Protein AF-A0A0K8V4T7-F1 (afdb_monomer_lite)

InterPro domains:
  IPR008257 Peptidase M19 [PF01244] (142-314)
  IPR008257 Peptidase M19 [PS51365] (133-341)
  IPR008257 Peptidase M19 [PTHR10443] (95-314)
  IPR032466 Metal-dependent hydrolase [SSF51556] (137-314)

Radius of gyration: 38.96 Å; chains: 1; bounding box: 75×159×74 Å

Organism: Bactrocera latifrons (NCBI:txid174628)

Foldseek 3Di:
DDDDDDDDDDDDDDDDDDDDPDPPVVVVVVVVVVVVVVPDDDPPDDDDDDDDDDDDDDDDDDDDDDDDDDDDDDDDDDDDDDDDDDDDDDDDDDDDVPVVVVVVVVVVVVVVVVVVVVVVCCVPVPDPPQDPVSVVVVVVVVCLVPPDAAAEDAVLVCCCPPVVLDCVVAQLDDDPPDPDDDHPPSDPHGLVVCVVNRHQEYAYELEFDPVCQVHCLQVSSVSSLVSLVVVCVVPVLAEDADFAVVVSVVCVVSNHRHYAYAYEALSNQVLDPVSVVVCSVSGHQEYQHHDLDDDPAADAPVDPVRPHGDPSRVVVVVVVVVVQPDPDHRGRNDYDPPRDD

Sequence (341 aa):
CSYMYLKNVTDCQAIGFGGLPDVTEHSNTRRTHSRQNSISNSDSGGEIANANKSKSNLCDSKSPQTGQTTPVERKSKITHHAAAARCSRAHRLKPRRGSCAIVLTFVGTICLLTIGALLAYQHFMAPSRNSHAQRLKIVRRILKEVPLVDGHNNFAWNVRKYAQNSLELISMRRDPDAEAWTRPTWAQTDIERLKQGLVGVQMWSAYVPCEALGLDAVQVAIEQIDIIRRLTDMNTLDTMLAKSSKDIFIARQRHQMASLIGIKGGHAIGSSLAVLRSFYSVGARALSLTHKCDLSWAGSSASETENGLSAFGKFCCDSPRRLANHPGPRYILSLRCTTNM

Secondary structure (DSSP, 8-state):
----------------------HHHHHHHHHHHHHHTTSS----------------------------------------------------PPP-HHHHHHHHHHHHHHHHHHHHHHHHHHHHH------HHHHHHHHHHHHHHS-EEEEEE-HHHHHHHHHTT-STTS-SS--TT-S-----TT----HHHHHHTTEEEEEEEEE--GGGTTTTHHHHHHHHHHHHHHHHHHTTTTEEE-SSHHHHHHHHHTT-EEEEEEEE-GGGGTT-HHHHHHHHHHTEEEEES-SSS-BTTB--TTSTT---B-HHHHHHHHHHHHHHTSSSS----EEE-----

pLDDT: mean 71.75, std 26.89, range [24.5, 98.56]

Structure (mmCIF, N/CA/C/O backbone):
data_AF-A0A0K8V4T7-F1
#
_entry.id   AF-A0A0K8V4T7-F1
#
loop_
_atom_site.group_PDB
_atom_site.id
_atom_site.type_symbol
_atom_site.label_atom_id
_atom_site.label_alt_id
_atom_site.label_comp_id
_atom_site.label_asym_id
_atom_site.label_entity_id
_atom_site.label_seq_id
_atom_site.pdbx_PDB_ins_code
_atom_site.Cartn_x
_atom_site.Cartn_y
_atom_site.Cartn_z
_atom_site.occupancy
_atom_site.B_iso_or_equiv
_atom_site.auth_seq_id
_atom_site.auth_comp_id
_atom_site.auth_asym_id
_atom_site.auth_atom_id
_atom_site.pdbx_PDB_model_num
ATOM 1 N N . CYS A 1 1 ? 9.719 -64.976 9.514 1.00 34.53 1 CYS A N 1
ATOM 2 C CA . CYS A 1 1 ? 10.018 -66.039 8.539 1.00 34.53 1 CYS A CA 1
ATOM 3 C C . CYS A 1 1 ? 10.093 -65.438 7.142 1.00 34.53 1 CYS A C 1
ATOM 5 O O . CYS A 1 1 ? 9.099 -64.886 6.699 1.00 34.53 1 CYS A O 1
ATOM 7 N N . SER A 1 2 ? 11.281 -65.469 6.525 1.00 30.84 2 SER A N 1
ATOM 8 C CA . SER A 1 2 ? 11.538 -65.820 5.112 1.00 30.84 2 SER A CA 1
ATOM 9 C C . SER A 1 2 ? 10.299 -66.031 4.222 1.00 30.84 2 SER A C 1
ATOM 11 O O . SER A 1 2 ? 9.447 -66.816 4.612 1.00 30.84 2 SER A O 1
ATOM 13 N N . TYR A 1 3 ? 10.123 -65.503 3.007 1.00 32.19 3 TYR A N 1
ATOM 14 C CA . TYR A 1 3 ? 10.961 -64.791 2.031 1.00 32.19 3 TYR A CA 1
ATOM 15 C C . TYR A 1 3 ? 9.983 -64.215 0.975 1.00 32.19 3 TYR A C 1
ATOM 17 O O . TYR A 1 3 ? 9.149 -64.972 0.492 1.00 32.19 3 TYR A O 1
ATOM 25 N N . MET A 1 4 ? 10.092 -62.935 0.595 1.00 32.88 4 MET A N 1
ATOM 26 C CA . MET A 1 4 ? 9.876 -62.416 -0.776 1.00 32.88 4 MET A CA 1
ATOM 27 C C . MET A 1 4 ? 9.967 -60.882 -0.769 1.00 32.88 4 MET A C 1
ATOM 29 O O . MET A 1 4 ? 9.063 -60.210 -0.288 1.00 32.88 4 MET A O 1
ATOM 33 N N . TYR A 1 5 ? 11.050 -60.323 -1.312 1.00 29.86 5 TYR A N 1
ATOM 34 C CA . TYR A 1 5 ? 11.122 -58.910 -1.698 1.00 29.86 5 TYR A CA 1
ATOM 35 C C . TYR A 1 5 ? 12.084 -58.777 -2.883 1.00 29.86 5 TYR A C 1
ATOM 37 O O . TYR A 1 5 ? 13.256 -59.146 -2.782 1.00 29.86 5 TYR A O 1
ATOM 45 N N . LEU A 1 6 ? 11.572 -58.292 -4.017 1.00 31.80 6 LEU A N 1
ATOM 46 C CA . LEU A 1 6 ? 12.368 -57.965 -5.197 1.00 31.80 6 LEU A CA 1
ATOM 47 C C . LEU A 1 6 ? 13.328 -56.808 -4.874 1.00 31.80 6 LEU A C 1
ATOM 49 O O . LEU A 1 6 ? 12.901 -55.739 -4.440 1.00 31.80 6 LEU A O 1
ATOM 53 N N . LYS A 1 7 ? 14.619 -57.021 -5.144 1.00 29.89 7 LYS A N 1
ATOM 54 C CA . LYS A 1 7 ? 15.636 -55.976 -5.306 1.00 29.89 7 LYS A CA 1
ATOM 55 C C . LYS A 1 7 ? 15.734 -55.622 -6.790 1.00 29.89 7 LYS A C 1
ATOM 57 O O . LYS A 1 7 ? 15.956 -56.517 -7.593 1.00 29.89 7 LYS A O 1
ATOM 62 N N . ASN A 1 8 ? 15.675 -54.334 -7.115 1.00 28.86 8 ASN A N 1
ATOM 63 C CA . ASN A 1 8 ? 16.348 -53.760 -8.280 1.00 28.86 8 ASN A CA 1
ATOM 64 C C . ASN A 1 8 ? 17.107 -52.523 -7.791 1.00 28.86 8 ASN A C 1
ATOM 66 O O . ASN A 1 8 ? 16.508 -51.600 -7.243 1.00 28.86 8 ASN A O 1
ATOM 70 N N . VAL A 1 9 ? 18.431 -52.553 -7.929 1.00 31.16 9 VAL A N 1
ATOM 71 C CA . VAL A 1 9 ? 19.367 -51.507 -7.507 1.00 31.16 9 VAL A CA 1
ATOM 72 C C . VAL A 1 9 ? 20.333 -51.254 -8.668 1.00 31.16 9 VAL A C 1
ATOM 74 O O . VAL A 1 9 ? 20.961 -52.189 -9.150 1.00 31.16 9 VAL A O 1
ATOM 77 N N . THR A 1 10 ? 20.372 -49.973 -9.060 1.00 30.08 10 THR A N 1
ATOM 78 C CA . THR A 1 10 ? 21.435 -49.178 -9.715 1.00 30.08 10 THR A CA 1
ATOM 79 C C . THR A 1 10 ? 21.985 -49.579 -11.082 1.00 30.08 10 THR A C 1
ATOM 81 O O . THR A 1 10 ? 22.732 -50.538 -11.193 1.00 30.08 10 THR A O 1
ATOM 84 N N . ASP A 1 11 ? 21.769 -48.688 -12.056 1.00 28.23 11 ASP A N 1
ATOM 85 C CA . ASP A 1 11 ? 22.866 -47.995 -12.747 1.00 28.23 11 ASP A CA 1
ATOM 86 C C . ASP A 1 11 ? 22.352 -46.686 -13.375 1.00 28.23 11 ASP A C 1
ATOM 88 O O . ASP A 1 11 ? 21.560 -46.700 -14.313 1.00 28.23 11 ASP A O 1
ATOM 92 N N . CYS A 1 12 ? 22.794 -45.540 -12.850 1.00 32.09 12 CYS A N 1
ATOM 93 C CA . CYS A 1 12 ? 22.687 -44.242 -13.522 1.00 32.09 12 CYS A CA 1
ATOM 94 C C . CYS A 1 12 ? 24.048 -43.550 -13.417 1.00 32.09 12 CYS A C 1
ATOM 96 O O . CYS A 1 12 ? 24.413 -43.027 -12.364 1.00 32.09 12 CYS A O 1
ATOM 98 N N . GLN A 1 13 ? 24.796 -43.569 -14.520 1.00 31.14 13 GLN A N 1
ATOM 99 C CA . GLN A 1 13 ? 26.018 -42.794 -14.712 1.00 31.14 13 GLN A CA 1
ATOM 100 C C . GLN A 1 13 ? 25.724 -41.295 -14.573 1.00 31.14 13 GLN A C 1
ATOM 102 O O . GLN A 1 13 ? 24.942 -40.724 -15.332 1.00 31.14 13 GLN A O 1
ATOM 107 N N . ALA A 1 14 ? 26.397 -40.649 -13.623 1.00 33.06 14 ALA A N 1
ATOM 108 C CA . ALA A 1 14 ? 26.496 -39.201 -13.547 1.00 33.06 14 ALA A CA 1
ATOM 109 C C . ALA A 1 14 ? 27.601 -38.726 -14.504 1.00 33.06 14 ALA A C 1
ATOM 111 O O . ALA A 1 14 ? 28.785 -38.951 -14.258 1.00 33.06 14 ALA A O 1
ATOM 112 N N . ILE A 1 15 ? 27.216 -38.068 -15.599 1.00 35.72 15 ILE A N 1
ATOM 113 C CA . ILE A 1 15 ? 28.140 -37.295 -16.436 1.00 35.72 15 ILE A CA 1
ATOM 114 C C . ILE A 1 15 ? 28.224 -35.894 -15.828 1.00 35.72 15 ILE A C 1
ATOM 116 O O . ILE A 1 15 ? 27.238 -35.159 -15.785 1.00 35.72 15 ILE A O 1
ATOM 120 N N . GLY A 1 16 ? 29.403 -35.556 -15.310 1.00 29.39 16 GLY A N 1
ATOM 121 C CA . GLY A 1 16 ? 29.698 -34.255 -14.727 1.00 29.39 16 GLY A CA 1
ATOM 122 C C . GLY A 1 16 ? 29.787 -33.154 -15.783 1.00 29.39 16 GLY A C 1
ATOM 123 O O . GLY A 1 16 ? 30.532 -33.270 -16.751 1.00 29.39 16 GLY A O 1
ATOM 124 N N . PHE A 1 17 ? 29.078 -32.053 -15.543 1.00 30.61 17 PHE A N 1
ATOM 125 C CA . PHE A 1 17 ? 29.399 -30.747 -16.111 1.00 30.61 17 PHE A CA 1
ATOM 126 C C . PHE A 1 17 ? 30.135 -29.940 -15.039 1.00 30.61 17 PHE A C 1
ATOM 128 O O . PHE A 1 17 ? 29.527 -29.350 -14.148 1.00 30.61 17 PHE A O 1
ATOM 135 N N . GLY A 1 18 ? 31.465 -29.975 -15.099 1.00 31.11 18 GLY A N 1
ATOM 136 C CA . GLY A 1 18 ? 32.324 -29.052 -14.368 1.00 31.11 18 GLY A CA 1
ATOM 137 C C . GLY A 1 18 ? 32.440 -27.722 -15.114 1.00 31.11 18 GLY A C 1
ATOM 138 O O . GLY A 1 18 ? 32.582 -27.711 -16.334 1.00 31.11 18 GLY A O 1
ATOM 139 N N . GLY A 1 19 ? 32.420 -26.617 -14.363 1.00 39.78 19 GLY A N 1
ATOM 140 C CA . GLY A 1 19 ? 32.891 -25.309 -14.825 1.00 39.78 19 GLY A CA 1
ATOM 141 C C . GLY A 1 19 ? 31.808 -24.283 -15.168 1.00 39.78 19 GLY A C 1
ATOM 142 O O . GLY A 1 19 ? 31.690 -23.881 -16.319 1.00 39.78 19 GLY A O 1
ATOM 143 N N . LEU A 1 20 ? 31.077 -23.787 -14.164 1.00 33.50 20 LEU A N 1
ATOM 144 C CA . LEU A 1 20 ? 30.473 -22.448 -14.218 1.00 33.50 20 LEU A CA 1
ATOM 145 C C . LEU A 1 20 ? 31.166 -21.581 -13.153 1.00 33.50 20 LEU A C 1
ATOM 147 O O . LEU A 1 20 ? 31.305 -22.052 -12.022 1.00 33.50 20 LEU A O 1
ATOM 151 N N . PRO A 1 21 ? 31.631 -20.361 -13.477 1.00 38.50 21 PRO A N 1
ATOM 152 C CA . PRO A 1 21 ? 32.286 -19.506 -12.499 1.00 38.50 21 PRO A CA 1
ATOM 153 C C . PRO A 1 21 ? 31.306 -19.109 -11.392 1.00 38.50 21 PRO A C 1
ATOM 155 O O . PRO A 1 21 ? 30.120 -18.878 -11.628 1.00 38.50 21 PRO A O 1
ATOM 158 N N . ASP A 1 22 ? 31.847 -19.060 -10.182 1.00 40.41 22 ASP A N 1
ATOM 159 C CA . ASP A 1 22 ? 31.186 -18.757 -8.921 1.00 40.41 22 ASP A CA 1
ATOM 160 C C . ASP A 1 22 ? 30.324 -17.475 -8.995 1.00 40.41 22 ASP A C 1
ATOM 162 O O . ASP A 1 22 ? 30.815 -16.346 -8.965 1.00 40.41 22 ASP A O 1
ATOM 166 N N . VAL A 1 23 ? 29.001 -17.646 -9.097 1.00 41.62 23 VAL A N 1
ATOM 167 C CA . VAL A 1 23 ? 28.008 -16.550 -9.139 1.00 41.62 23 VAL A CA 1
ATOM 168 C C . VAL A 1 23 ? 27.827 -15.904 -7.753 1.00 41.62 23 VAL A C 1
ATOM 170 O O . VAL A 1 23 ? 27.155 -14.878 -7.603 1.00 41.62 23 VAL A O 1
ATOM 173 N N . THR A 1 24 ? 28.452 -16.464 -6.717 1.00 44.28 24 THR A N 1
ATOM 174 C CA . THR A 1 24 ? 28.311 -15.980 -5.343 1.00 44.28 24 THR A CA 1
ATOM 175 C C . THR A 1 24 ? 29.044 -14.652 -5.145 1.00 44.28 24 THR A C 1
ATOM 177 O O . THR A 1 24 ? 28.556 -13.788 -4.413 1.00 44.28 24 THR A O 1
ATOM 180 N N . GLU A 1 25 ? 30.139 -14.407 -5.869 1.00 37.94 25 GLU A N 1
ATOM 181 C CA . GLU A 1 25 ? 30.928 -13.183 -5.707 1.00 37.94 25 GLU A CA 1
ATOM 182 C C . GLU A 1 25 ? 30.222 -11.943 -6.284 1.00 37.94 25 GLU A C 1
ATOM 184 O O . GLU A 1 25 ? 30.070 -10.948 -5.577 1.00 37.94 25 GLU A O 1
ATOM 189 N N . HIS A 1 26 ? 29.631 -12.033 -7.486 1.00 36.59 26 HIS A N 1
ATOM 190 C CA . HIS A 1 26 ? 28.863 -10.928 -8.093 1.00 36.59 26 HIS A CA 1
ATOM 191 C C . HIS A 1 26 ? 27.610 -10.545 -7.284 1.00 36.59 26 HIS A C 1
ATOM 193 O O . HIS A 1 26 ? 27.192 -9.382 -7.280 1.00 36.59 26 HIS A O 1
ATOM 199 N N . SER A 1 27 ? 27.015 -11.503 -6.564 1.00 41.44 27 SER A N 1
ATOM 200 C CA . SER A 1 27 ? 25.885 -11.242 -5.664 1.00 41.44 27 SER A CA 1
ATOM 201 C C . SER A 1 27 ? 26.304 -10.452 -4.415 1.00 41.44 27 SER A C 1
ATOM 203 O O . SER A 1 27 ? 25.558 -9.592 -3.934 1.00 41.44 27 SER A O 1
ATOM 205 N N . ASN A 1 28 ? 27.532 -10.675 -3.938 1.00 36.03 28 ASN A N 1
ATOM 206 C CA . ASN A 1 28 ? 28.091 -9.997 -2.776 1.00 36.03 28 ASN A CA 1
ATOM 207 C C . ASN A 1 28 ? 28.595 -8.593 -3.128 1.00 36.03 28 ASN A C 1
ATOM 209 O O . ASN A 1 28 ? 28.325 -7.661 -2.369 1.00 36.03 28 ASN A O 1
ATOM 213 N N . THR A 1 29 ? 29.201 -8.396 -4.305 1.00 39.84 29 THR A N 1
ATOM 214 C CA . THR A 1 29 ? 29.603 -7.060 -4.789 1.00 39.84 29 THR A CA 1
ATOM 215 C C . THR A 1 29 ? 28.393 -6.166 -5.090 1.00 39.84 29 THR A C 1
ATOM 217 O O . THR A 1 29 ? 28.412 -4.962 -4.832 1.00 39.84 29 THR A O 1
ATOM 220 N N . ARG A 1 30 ? 27.281 -6.740 -5.576 1.00 44.12 30 ARG A N 1
ATOM 221 C CA . ARG A 1 30 ? 26.030 -5.988 -5.785 1.00 44.12 30 ARG A CA 1
ATOM 222 C C . ARG A 1 30 ? 25.332 -5.652 -4.453 1.00 44.12 30 ARG A C 1
ATOM 224 O O . ARG A 1 30 ? 24.770 -4.565 -4.312 1.00 44.12 30 ARG A O 1
ATOM 231 N N . ARG A 1 31 ? 25.435 -6.523 -3.436 1.00 44.66 31 ARG A N 1
ATOM 232 C CA . ARG A 1 31 ? 24.975 -6.252 -2.055 1.00 44.66 31 ARG A CA 1
ATOM 233 C C . ARG A 1 31 ? 25.767 -5.141 -1.364 1.00 44.66 31 ARG A C 1
ATOM 235 O O . ARG A 1 31 ? 25.171 -4.351 -0.632 1.00 44.66 31 ARG A O 1
ATOM 242 N N . THR A 1 32 ? 27.081 -5.061 -1.569 1.00 39.38 32 THR A N 1
ATOM 243 C CA . THR A 1 32 ? 27.913 -4.000 -0.978 1.00 39.38 32 THR A CA 1
ATOM 244 C C . THR A 1 32 ? 27.665 -2.642 -1.636 1.00 39.38 32 THR A C 1
ATOM 246 O O . THR A 1 32 ? 27.557 -1.650 -0.915 1.00 39.38 32 THR A O 1
ATOM 249 N N . HIS A 1 33 ? 27.429 -2.589 -2.952 1.00 36.84 33 HIS A N 1
ATOM 250 C CA . HIS A 1 33 ? 26.998 -1.355 -3.625 1.00 36.84 33 HIS A CA 1
ATOM 251 C C . HIS A 1 33 ? 25.600 -0.883 -3.184 1.00 36.84 33 HIS A C 1
ATOM 253 O O . HIS A 1 33 ? 25.400 0.308 -2.950 1.00 36.84 33 HIS A O 1
ATOM 259 N N . SER A 1 34 ? 24.652 -1.804 -2.968 1.00 40.50 34 SER A N 1
ATOM 260 C CA . SER A 1 34 ? 23.336 -1.472 -2.394 1.00 40.50 34 SER A CA 1
ATOM 261 C C . SER A 1 34 ? 23.449 -0.894 -0.972 1.00 40.50 34 SER A C 1
ATOM 263 O O . SER A 1 34 ? 22.751 0.061 -0.627 1.00 40.50 34 SER A O 1
ATOM 265 N N . ARG A 1 35 ? 24.394 -1.393 -0.156 1.00 42.28 35 ARG A N 1
ATOM 266 C CA . ARG A 1 35 ? 24.696 -0.832 1.175 1.00 42.28 35 ARG A CA 1
ATOM 267 C C . ARG A 1 35 ? 25.291 0.577 1.114 1.00 42.28 35 ARG A C 1
ATOM 269 O O . ARG A 1 35 ? 24.928 1.400 1.948 1.00 42.28 35 ARG A O 1
ATOM 276 N N . GLN A 1 36 ? 26.168 0.868 0.153 1.00 38.22 36 GLN A N 1
ATOM 277 C CA . GLN A 1 36 ? 26.798 2.190 0.026 1.00 38.22 36 GLN A CA 1
ATOM 278 C C . GLN A 1 36 ? 25.814 3.272 -0.445 1.00 38.22 36 GLN A C 1
ATOM 280 O O . GLN A 1 36 ? 25.836 4.375 0.095 1.00 38.22 36 GLN A O 1
ATOM 285 N N . ASN A 1 37 ? 24.870 2.943 -1.332 1.00 41.88 37 ASN A N 1
ATOM 286 C CA . ASN A 1 37 ? 23.820 3.883 -1.756 1.00 41.88 37 ASN A CA 1
ATOM 287 C C . ASN A 1 37 ? 22.691 4.072 -0.722 1.00 41.88 37 ASN A C 1
ATOM 289 O O . ASN A 1 37 ? 21.807 4.898 -0.923 1.00 41.88 37 ASN A O 1
ATOM 293 N N . SER A 1 38 ? 22.714 3.333 0.393 1.00 40.47 38 SER A N 1
ATOM 294 C CA . SER A 1 38 ? 21.726 3.450 1.479 1.00 40.47 38 SER A CA 1
ATOM 295 C C . SER A 1 38 ? 22.082 4.517 2.528 1.00 40.47 38 SER A C 1
ATOM 297 O O . SER A 1 38 ? 21.312 4.727 3.469 1.00 40.47 38 SER A O 1
ATOM 299 N N . ILE A 1 39 ? 23.232 5.191 2.393 1.00 36.47 39 ILE A N 1
ATOM 300 C CA . ILE A 1 39 ? 23.657 6.298 3.262 1.00 36.47 39 ILE A CA 1
ATOM 301 C C . ILE A 1 39 ? 23.373 7.626 2.553 1.00 36.47 39 ILE A C 1
ATOM 303 O O . ILE A 1 39 ? 24.287 8.354 2.189 1.00 36.47 39 ILE A O 1
ATOM 307 N N . SER A 1 40 ? 22.102 7.942 2.319 1.00 36.44 40 SER A N 1
ATOM 308 C CA . SER A 1 40 ? 21.661 9.328 2.128 1.00 36.44 40 SER A CA 1
ATOM 309 C C . SER A 1 40 ? 20.137 9.416 2.186 1.00 36.44 40 SER A C 1
ATOM 311 O O . SER A 1 40 ? 19.438 8.587 1.615 1.00 36.44 40 SER A O 1
ATOM 313 N N . ASN A 1 41 ? 19.645 10.436 2.887 1.00 33.62 41 ASN A N 1
ATOM 314 C CA . ASN A 1 41 ? 18.257 10.897 2.972 1.00 33.62 41 ASN A CA 1
ATOM 315 C C . ASN A 1 41 ? 17.243 9.985 3.693 1.00 33.62 41 ASN A C 1
ATOM 317 O O . ASN A 1 41 ? 16.496 9.185 3.129 1.00 33.62 41 ASN A O 1
ATOM 321 N N . SER A 1 42 ? 17.167 10.211 5.006 1.00 37.03 42 SER A N 1
ATOM 322 C CA . SER A 1 42 ? 16.045 9.849 5.871 1.00 37.03 42 SER A CA 1
ATOM 323 C C . SER A 1 42 ? 14.772 10.578 5.435 1.00 37.03 42 SER A C 1
ATOM 325 O O . SER A 1 42 ? 14.542 11.712 5.830 1.00 37.03 42 SER A O 1
ATOM 327 N N . ASP A 1 43 ? 13.927 9.909 4.658 1.00 45.44 43 ASP A N 1
ATOM 328 C CA . ASP A 1 43 ? 12.595 10.404 4.278 1.00 45.44 43 ASP A CA 1
ATOM 329 C C . ASP A 1 43 ? 11.478 9.638 5.015 1.00 45.44 43 ASP A C 1
ATOM 331 O O . ASP A 1 43 ? 10.420 9.303 4.482 1.00 45.44 43 ASP A O 1
ATOM 335 N N . SER A 1 44 ? 11.749 9.303 6.276 1.00 40.88 44 SER A N 1
ATOM 336 C CA . SER A 1 44 ? 10.750 8.864 7.248 1.00 40.88 44 SER A CA 1
ATOM 337 C C . SER A 1 44 ? 10.168 10.110 7.910 1.00 40.88 44 SER A C 1
ATOM 339 O O . SER A 1 44 ? 10.776 10.667 8.819 1.00 40.88 44 SER A O 1
ATOM 341 N N . GLY A 1 45 ? 9.018 10.571 7.417 1.00 34.25 45 GLY A N 1
ATOM 342 C CA . GLY A 1 45 ? 8.293 11.700 7.993 1.00 34.25 45 GLY A CA 1
ATOM 343 C C . GLY A 1 45 ? 8.018 11.532 9.494 1.00 34.25 45 GLY A C 1
ATOM 344 O O . GLY A 1 45 ? 7.618 10.457 9.944 1.00 34.25 45 GLY A O 1
ATOM 345 N N . GLY A 1 46 ? 8.214 12.630 10.235 1.00 31.94 46 GLY A N 1
ATOM 346 C CA . GLY A 1 46 ? 7.818 12.818 11.633 1.00 31.94 46 GLY A CA 1
ATOM 347 C C . GLY A 1 46 ? 8.978 13.168 12.571 1.00 31.94 46 GLY A C 1
ATOM 348 O O . GLY A 1 46 ? 9.448 12.301 13.303 1.00 31.94 46 GLY A O 1
ATOM 349 N N . GLU A 1 47 ? 9.411 14.434 12.603 1.00 29.77 47 GLU A N 1
ATOM 350 C CA . GLU A 1 47 ? 10.231 14.947 13.710 1.00 29.77 47 GLU A CA 1
ATOM 351 C C . GLU A 1 47 ? 9.425 14.925 15.019 1.00 29.77 47 GLU A C 1
ATOM 353 O O . GLU A 1 47 ? 8.330 15.482 15.120 1.00 29.77 47 GLU A O 1
ATOM 358 N N . ILE A 1 48 ? 9.980 14.271 16.040 1.00 33.69 48 ILE A N 1
ATOM 359 C CA . ILE A 1 48 ? 9.460 14.265 17.408 1.00 33.69 48 ILE A CA 1
ATOM 360 C C . ILE A 1 48 ? 10.009 15.509 18.111 1.00 33.69 48 ILE A C 1
ATOM 362 O O . ILE A 1 48 ? 11.134 15.508 18.608 1.00 33.69 48 ILE A O 1
ATOM 366 N N . ALA A 1 49 ? 9.213 16.576 18.182 1.00 29.81 49 ALA A N 1
ATOM 367 C CA . ALA A 1 49 ? 9.511 17.704 19.057 1.00 29.81 49 ALA A CA 1
ATOM 368 C C . ALA A 1 49 ? 9.162 17.338 20.512 1.00 29.81 49 ALA A C 1
ATOM 370 O O . ALA A 1 49 ? 8.002 17.355 20.926 1.00 29.81 49 ALA A O 1
ATOM 371 N N . ASN A 1 50 ? 10.189 17.004 21.296 1.00 26.14 50 ASN A N 1
ATOM 372 C CA . ASN A 1 50 ? 10.116 16.921 22.753 1.00 26.14 50 ASN A CA 1
ATOM 373 C C . ASN A 1 50 ? 9.923 18.331 23.333 1.00 26.14 50 ASN A C 1
ATOM 375 O O . ASN A 1 50 ? 10.856 19.131 23.380 1.00 26.14 50 ASN A O 1
ATOM 379 N N . ALA A 1 51 ? 8.717 18.640 23.808 1.00 28.66 51 ALA A N 1
ATOM 380 C CA . ALA A 1 51 ? 8.462 19.853 24.575 1.00 28.66 51 ALA A CA 1
ATOM 381 C C . ALA A 1 51 ? 8.951 19.673 26.022 1.00 28.66 51 ALA A C 1
ATOM 383 O O . ALA A 1 51 ? 8.197 19.274 26.911 1.00 28.66 51 ALA A O 1
ATOM 384 N N . ASN A 1 52 ? 10.221 20.001 26.263 1.00 27.89 52 ASN A N 1
ATOM 385 C CA . ASN A 1 52 ? 10.717 20.262 27.609 1.00 27.89 52 ASN A CA 1
ATOM 386 C C . ASN A 1 52 ? 10.088 21.563 28.128 1.00 27.89 52 ASN A C 1
ATOM 388 O O . ASN A 1 52 ? 10.382 22.656 27.649 1.00 27.89 52 ASN A O 1
ATOM 392 N N . LYS A 1 53 ? 9.211 21.447 29.130 1.00 30.75 53 LYS A N 1
ATOM 393 C CA . LYS A 1 53 ? 8.772 22.582 29.950 1.00 30.75 53 LYS A CA 1
ATOM 394 C C . LYS A 1 53 ? 9.926 23.011 30.855 1.00 30.75 53 LYS A C 1
ATOM 396 O O . LYS A 1 53 ? 10.113 22.431 31.921 1.00 30.75 53 LYS A O 1
ATOM 401 N N . SER A 1 54 ? 10.649 24.059 30.475 1.00 27.45 54 SER A N 1
ATOM 402 C CA . SER A 1 54 ? 11.501 24.813 31.398 1.00 27.45 54 SER A CA 1
ATOM 403 C C . SER A 1 54 ? 10.784 26.087 31.844 1.00 27.45 54 SER A C 1
ATOM 405 O O . SER A 1 54 ? 10.432 26.944 31.036 1.00 27.45 54 SER A O 1
ATOM 407 N N . LYS A 1 55 ? 10.557 26.189 33.157 1.00 29.69 55 LYS A N 1
ATOM 408 C CA . LYS A 1 55 ? 10.225 27.433 33.858 1.00 29.69 55 LYS A CA 1
ATOM 409 C C . LYS A 1 55 ? 11.446 28.356 33.828 1.00 29.69 55 LYS A C 1
ATOM 411 O O . LYS A 1 55 ? 12.524 27.915 34.212 1.00 29.69 55 LYS A O 1
ATOM 416 N N . SER A 1 56 ? 11.255 29.633 33.519 1.00 26.08 56 SER A N 1
ATOM 417 C CA . SER A 1 56 ? 12.164 30.689 33.973 1.00 26.08 56 SER A CA 1
ATOM 418 C C . SER A 1 56 ? 11.417 32.015 34.092 1.00 26.08 56 SER A C 1
ATOM 420 O O . SER A 1 56 ? 10.873 32.527 33.116 1.00 26.08 56 SER A O 1
ATOM 422 N N . ASN A 1 57 ? 11.389 32.526 35.321 1.00 24.50 57 ASN A N 1
ATOM 423 C CA . ASN A 1 57 ? 11.011 33.888 35.679 1.00 24.50 57 ASN A CA 1
ATOM 424 C C . ASN A 1 57 ? 12.046 34.874 35.127 1.00 24.50 57 ASN A C 1
ATOM 426 O O . ASN A 1 57 ? 13.240 34.582 35.191 1.00 24.50 57 ASN A O 1
ATOM 430 N N . LEU A 1 58 ? 11.615 36.068 34.719 1.00 25.69 58 LEU A N 1
ATOM 431 C CA . LEU A 1 58 ? 12.476 37.246 34.766 1.00 25.69 58 LEU A CA 1
ATOM 432 C C . LEU A 1 58 ? 11.627 38.506 34.973 1.00 25.69 58 LEU A C 1
ATOM 434 O O . LEU A 1 58 ? 10.776 38.833 34.147 1.00 25.69 58 LEU A O 1
ATOM 438 N N . CYS A 1 59 ? 11.847 39.166 36.110 1.00 26.38 59 CYS A N 1
ATOM 439 C CA . CYS A 1 59 ? 11.324 40.488 36.431 1.00 26.38 59 CYS A CA 1
ATOM 440 C C . CYS A 1 59 ? 12.323 41.583 36.034 1.00 26.38 59 CYS A C 1
ATOM 442 O O . CYS A 1 59 ? 13.531 41.361 36.012 1.00 26.38 59 CYS A O 1
ATOM 444 N N . ASP A 1 60 ? 11.737 42.769 35.872 1.00 26.81 60 ASP A N 1
ATOM 445 C CA . ASP A 1 60 ? 12.275 44.117 36.054 1.00 26.81 60 ASP A CA 1
ATOM 446 C C . ASP A 1 60 ? 13.103 44.777 34.947 1.00 26.81 60 ASP A C 1
ATOM 448 O O . ASP A 1 60 ? 14.278 44.496 34.738 1.00 26.81 60 ASP A O 1
ATOM 452 N N . SER A 1 61 ? 12.500 45.825 34.366 1.00 28.95 61 SER A N 1
ATOM 453 C CA . SER A 1 61 ? 13.058 47.188 34.350 1.00 28.95 61 SER A CA 1
ATOM 454 C C . SER A 1 61 ? 11.946 48.240 34.138 1.00 28.95 61 SER A C 1
ATOM 456 O O . SER A 1 61 ? 10.996 48.023 33.392 1.00 28.95 61 SER A O 1
ATOM 458 N N . LYS A 1 62 ? 12.049 49.357 34.872 1.00 28.03 62 LYS A N 1
ATOM 459 C CA . LYS A 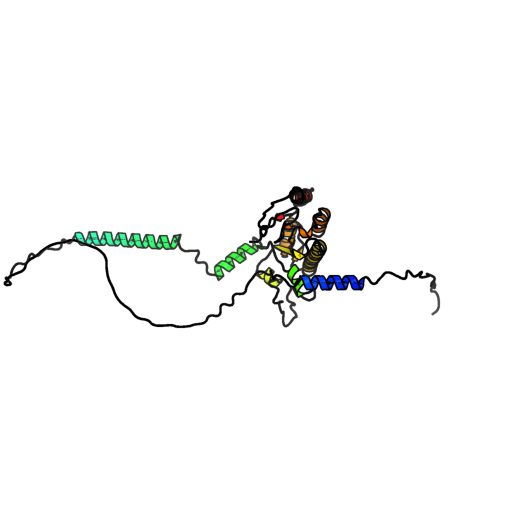1 62 ? 11.045 50.406 35.175 1.00 28.03 62 LYS A CA 1
ATOM 460 C C . LYS A 1 62 ? 10.735 51.410 34.034 1.00 28.03 62 LYS A C 1
ATOM 462 O O . LYS A 1 62 ? 11.661 51.815 33.352 1.00 28.03 62 LYS A O 1
ATOM 467 N N . SER A 1 63 ? 9.454 51.845 33.977 1.00 26.42 63 SER A N 1
ATOM 468 C CA . SER A 1 63 ? 8.828 53.215 33.920 1.00 26.42 63 SER A CA 1
ATOM 469 C C . SER A 1 63 ? 9.509 54.393 33.158 1.00 26.42 63 SER A C 1
ATOM 471 O O . SER A 1 63 ? 10.734 54.404 33.137 1.00 26.42 63 SER A O 1
ATOM 473 N N . PRO A 1 64 ? 8.806 55.477 32.694 1.00 36.75 64 PRO A N 1
ATOM 474 C CA . PRO A 1 64 ? 7.470 55.931 33.135 1.00 36.75 64 PRO A CA 1
ATOM 475 C C . PRO A 1 64 ? 6.494 56.613 32.122 1.00 36.75 64 PRO A C 1
ATOM 477 O O . PRO A 1 64 ? 6.871 57.124 31.079 1.00 36.75 64 PRO A O 1
ATOM 480 N N . GLN A 1 65 ? 5.223 56.666 32.561 1.00 27.58 65 GLN A N 1
ATOM 481 C CA . GLN A 1 65 ? 4.228 57.768 32.525 1.00 27.58 65 GLN A CA 1
ATOM 482 C C . GLN A 1 65 ? 3.609 58.386 31.229 1.00 27.58 65 GLN A C 1
ATOM 484 O O . GLN A 1 65 ? 4.248 59.108 30.480 1.00 27.58 65 GLN A O 1
ATOM 489 N N . THR A 1 66 ? 2.264 58.242 31.175 1.00 26.59 66 THR A N 1
ATOM 490 C CA . THR A 1 66 ? 1.152 59.192 30.841 1.00 26.59 66 THR A CA 1
ATOM 491 C C . THR A 1 66 ? 0.971 59.865 29.467 1.00 26.59 66 THR A C 1
ATOM 493 O O . THR A 1 66 ? 1.826 60.603 29.007 1.00 26.59 66 THR A O 1
ATOM 496 N N . GLY A 1 67 ? -0.291 59.839 28.987 1.00 27.48 67 GLY A N 1
ATOM 497 C CA . GLY A 1 67 ? -1.051 61.089 28.763 1.00 27.48 67 GLY A CA 1
ATOM 498 C C . GLY A 1 67 ? -1.696 61.350 27.387 1.00 27.48 67 GLY A C 1
ATOM 499 O O . GLY A 1 67 ? -1.039 61.862 26.500 1.00 27.48 67 GLY A O 1
ATOM 500 N N . GLN A 1 68 ? -3.004 61.062 27.291 1.00 28.42 68 GLN A N 1
ATOM 501 C CA . GLN A 1 68 ? -4.137 61.827 26.701 1.00 28.42 68 GLN A CA 1
ATOM 502 C C . GLN A 1 68 ? -4.078 62.635 25.371 1.00 28.42 68 GLN A C 1
ATOM 504 O O . GLN A 1 68 ? -3.099 63.237 24.958 1.00 28.42 68 GLN A O 1
ATOM 509 N N . THR A 1 69 ? -5.268 62.682 24.758 1.00 30.73 69 THR A N 1
ATOM 510 C CA . THR A 1 69 ? -5.709 63.207 23.452 1.00 30.73 69 THR A CA 1
ATOM 511 C C . THR A 1 69 ? -6.134 64.697 23.400 1.00 30.73 69 THR A C 1
ATOM 513 O O . THR A 1 69 ? -6.975 65.117 24.189 1.00 30.73 69 THR A O 1
ATOM 516 N N . THR A 1 70 ? -5.742 65.375 22.297 1.00 31.34 70 THR A N 1
ATOM 517 C CA . THR A 1 70 ? -6.494 66.367 21.445 1.00 31.34 70 THR A CA 1
ATOM 518 C C . THR A 1 70 ? -6.635 67.853 21.919 1.00 31.34 70 THR A C 1
ATOM 520 O O . THR A 1 70 ? -6.207 68.154 23.026 1.00 31.34 70 THR A O 1
ATOM 523 N N . PRO A 1 71 ? -7.063 68.840 21.073 1.00 40.81 71 PRO A N 1
ATOM 524 C CA . PRO A 1 71 ? -6.155 69.841 20.480 1.00 40.81 71 PRO A CA 1
ATOM 525 C C . PRO A 1 71 ? -6.564 71.337 20.661 1.00 40.81 71 PRO A C 1
ATOM 527 O O . PRO A 1 71 ? -7.670 71.661 21.069 1.00 40.81 71 PRO A O 1
ATOM 530 N N . VAL A 1 72 ? -5.615 72.222 20.305 1.00 31.95 72 VAL A N 1
ATOM 531 C CA . VAL A 1 72 ? -5.666 73.610 19.753 1.00 31.95 72 VAL A CA 1
ATOM 532 C C . VAL A 1 72 ? -6.901 74.509 20.003 1.00 31.95 72 VAL A C 1
ATOM 534 O O . VAL A 1 72 ? -7.939 74.274 19.405 1.00 31.95 72 VAL A O 1
ATOM 537 N N . GLU A 1 73 ? -6.712 75.661 20.677 1.00 29.67 73 GLU A N 1
ATOM 538 C CA . GLU A 1 73 ? -6.870 77.022 20.096 1.00 29.67 73 GLU A CA 1
ATOM 539 C C . GLU A 1 73 ? -6.343 78.139 21.030 1.00 29.67 73 GLU A C 1
ATOM 541 O O . GLU A 1 73 ? -5.943 77.902 22.166 1.00 29.67 73 GLU A O 1
ATOM 546 N N . ARG A 1 74 ? -6.230 79.359 20.495 1.00 31.89 74 ARG A N 1
ATOM 547 C CA . ARG A 1 74 ? -5.222 80.385 20.804 1.00 31.89 74 ARG A CA 1
ATOM 548 C C . ARG A 1 74 ? -5.858 81.691 21.318 1.00 31.89 74 ARG A C 1
ATOM 550 O O . ARG A 1 74 ? -6.890 82.103 20.812 1.00 31.89 74 ARG A O 1
ATOM 557 N N . LYS A 1 75 ? -5.064 82.413 22.126 1.00 30.97 75 LYS A N 1
ATOM 558 C CA . LYS A 1 75 ? -4.951 83.886 22.319 1.00 30.97 75 LYS A CA 1
ATOM 559 C C . LYS A 1 75 ? -5.575 84.547 23.567 1.00 30.97 75 LYS A C 1
ATOM 561 O O . LYS A 1 75 ? -6.780 84.687 23.681 1.00 30.97 75 LYS A O 1
ATOM 566 N N . SER A 1 76 ? -4.643 85.156 24.325 1.00 34.47 76 SER A N 1
ATOM 567 C CA . SER A 1 76 ? -4.628 86.529 24.892 1.00 34.47 76 SER A CA 1
ATOM 568 C C . SER A 1 76 ? -5.659 86.923 25.955 1.00 34.47 76 SER A C 1
ATOM 570 O O . SER A 1 76 ? -6.825 86.616 25.808 1.00 34.47 76 SER A O 1
ATOM 572 N N . LYS A 1 77 ? -5.384 87.766 26.955 1.00 32.62 77 LYS A N 1
ATOM 573 C CA . LYS A 1 77 ? -4.202 88.324 27.648 1.00 32.62 77 LYS A CA 1
ATOM 574 C C . LYS A 1 77 ? -4.830 89.196 28.770 1.00 32.62 77 LYS A C 1
ATOM 576 O O . LYS A 1 77 ? -5.909 89.736 28.557 1.00 32.62 77 LYS A O 1
ATOM 581 N N . ILE A 1 78 ? -4.094 89.421 29.861 1.00 34.78 78 ILE A N 1
ATOM 582 C CA . ILE A 1 78 ? -4.226 90.551 30.817 1.00 34.78 78 ILE A CA 1
ATOM 583 C C . ILE A 1 78 ? -5.210 90.383 32.011 1.00 34.78 78 ILE A C 1
ATOM 585 O O . ILE A 1 78 ? -6.416 90.564 31.921 1.00 34.78 78 ILE A O 1
ATOM 589 N N . THR A 1 79 ? -4.584 90.060 33.149 1.00 32.22 79 THR A N 1
ATOM 590 C CA . THR A 1 79 ? -4.750 90.513 34.557 1.00 32.22 79 THR A CA 1
ATOM 591 C C . THR A 1 79 ? -5.410 91.892 34.795 1.00 32.22 79 THR A C 1
ATOM 593 O O . THR A 1 79 ? -5.257 92.762 33.959 1.00 32.22 79 THR A O 1
ATOM 596 N N . HIS A 1 80 ? -6.033 92.296 35.910 1.00 32.28 80 HIS A N 1
ATOM 597 C CA . HIS A 1 80 ? -6.007 91.961 37.342 1.00 32.28 80 HIS A CA 1
ATOM 598 C C . HIS A 1 80 ? -7.246 92.624 38.008 1.00 32.28 80 HIS A C 1
ATOM 600 O O . HIS A 1 80 ? -7.848 93.527 37.434 1.00 32.28 80 HIS A O 1
ATOM 606 N N . HIS A 1 81 ? -7.476 92.257 39.275 1.00 31.70 81 HIS A N 1
ATOM 607 C CA . HIS A 1 81 ? -8.133 93.010 40.361 1.00 31.70 81 HIS A CA 1
ATOM 608 C C . HIS A 1 81 ? -9.532 92.567 40.827 1.00 31.70 81 HIS A C 1
ATOM 610 O O . HIS A 1 81 ? -10.563 92.925 40.281 1.00 31.70 81 HIS A O 1
ATOM 616 N N . ALA A 1 82 ? -9.468 91.881 41.973 1.00 31.55 82 ALA A N 1
ATOM 617 C CA . ALA A 1 82 ? -10.038 92.289 43.256 1.00 31.55 82 ALA A CA 1
ATOM 618 C C . ALA A 1 82 ? -11.534 92.084 43.555 1.00 31.55 82 ALA A C 1
ATOM 620 O O . ALA A 1 82 ? -12.433 92.558 42.875 1.00 31.55 82 ALA A O 1
ATOM 621 N N . ALA A 1 83 ? -11.691 91.537 44.764 1.00 32.16 83 ALA A N 1
ATOM 622 C CA . ALA A 1 83 ? -12.718 91.809 45.761 1.00 32.16 83 ALA A CA 1
ATOM 623 C C . ALA A 1 83 ? -14.010 90.972 45.750 1.00 32.16 83 ALA A C 1
ATOM 625 O O . ALA A 1 83 ? -14.953 91.194 45.004 1.00 32.16 83 ALA A O 1
ATOM 626 N N . ALA A 1 84 ? -14.050 90.140 46.794 1.00 35.31 84 ALA A N 1
ATOM 627 C CA . ALA A 1 84 ? -15.103 90.086 47.803 1.00 35.31 84 ALA A CA 1
ATOM 628 C C . ALA A 1 84 ? -16.396 89.325 47.480 1.00 35.31 84 ALA A C 1
ATOM 630 O O . ALA A 1 84 ? -17.227 89.693 46.655 1.00 35.31 84 ALA A O 1
ATOM 631 N N . ALA A 1 85 ? -16.590 88.296 48.303 1.00 37.91 85 ALA A N 1
ATOM 632 C CA . ALA A 1 85 ? -17.833 87.593 48.526 1.00 37.91 85 ALA A CA 1
ATOM 633 C C . ALA A 1 85 ? -19.000 88.546 48.832 1.00 37.91 85 ALA A C 1
ATOM 635 O O . ALA A 1 85 ? -18.898 89.424 49.691 1.00 37.91 85 ALA A O 1
ATOM 636 N N . ARG A 1 86 ? -20.153 88.277 48.212 1.00 37.19 86 ARG A N 1
ATOM 637 C CA . ARG A 1 86 ? -21.467 88.596 48.773 1.00 37.19 86 ARG A CA 1
ATOM 638 C C . ARG A 1 86 ? -22.475 87.508 48.418 1.00 37.19 86 ARG A C 1
ATOM 640 O O . ARG A 1 86 ? -22.468 86.933 47.337 1.00 37.19 86 ARG A O 1
ATOM 647 N N . CYS A 1 87 ? -23.284 87.215 49.421 1.00 34.38 87 CYS A N 1
ATOM 648 C CA . CYS A 1 87 ? -24.204 86.100 49.548 1.00 34.38 87 CYS A CA 1
ATOM 649 C C . CYS A 1 87 ? -25.494 86.279 48.718 1.00 34.38 87 CYS A C 1
ATOM 651 O O . CYS A 1 87 ? -25.872 87.407 48.400 1.00 34.38 87 CYS A O 1
ATOM 653 N N . SER A 1 88 ? -26.246 85.174 48.588 1.00 37.72 88 SER A N 1
ATOM 654 C CA . SER A 1 88 ? -27.706 85.055 48.345 1.00 37.72 88 SER A CA 1
ATOM 655 C C . SER A 1 88 ? -28.178 84.798 46.903 1.00 37.72 88 SER A C 1
ATOM 657 O O . SER A 1 88 ? -28.297 85.724 46.113 1.00 37.72 88 SER A O 1
ATOM 659 N N . ARG A 1 89 ? -28.632 83.573 46.592 1.00 38.28 89 ARG A N 1
ATOM 660 C CA . ARG A 1 89 ? -30.054 83.151 46.672 1.00 38.28 89 ARG A CA 1
ATOM 661 C C . ARG A 1 89 ? -30.250 81.758 46.059 1.00 38.28 89 ARG A C 1
ATOM 663 O O . ARG A 1 89 ? -29.858 81.487 44.932 1.00 38.28 89 ARG A O 1
ATOM 670 N N . ALA A 1 90 ? -30.907 80.890 46.820 1.00 45.66 90 ALA A N 1
ATOM 671 C CA . ALA A 1 90 ? -31.299 79.550 46.415 1.00 45.66 90 ALA A CA 1
ATOM 672 C C . ALA A 1 90 ? -32.479 79.574 45.427 1.00 45.66 90 ALA A C 1
ATOM 674 O O . ALA A 1 90 ? -33.528 80.139 45.736 1.00 45.66 90 ALA A O 1
ATOM 675 N N . HIS A 1 91 ? -32.349 78.867 44.302 1.00 41.91 91 HIS A N 1
ATOM 676 C CA . HIS A 1 91 ? -33.485 78.402 43.506 1.00 41.91 91 HIS A CA 1
ATOM 677 C C . HIS A 1 91 ? -33.639 76.887 43.692 1.00 41.91 91 HIS A C 1
ATOM 679 O O . HIS A 1 91 ? -32.842 76.093 43.199 1.00 41.91 91 HIS A O 1
ATOM 685 N N . ARG A 1 92 ? -34.681 76.482 44.431 1.00 47.03 92 ARG A N 1
ATOM 686 C CA . ARG A 1 92 ? -35.142 75.087 44.494 1.00 47.03 92 ARG A CA 1
ATOM 687 C C . ARG A 1 92 ? -35.735 74.693 43.139 1.00 47.03 92 ARG A C 1
ATOM 689 O O . ARG A 1 92 ? -36.806 75.178 42.785 1.00 47.03 92 ARG A O 1
ATOM 696 N N . LEU A 1 93 ? -35.107 73.752 42.439 1.00 54.66 93 LEU A N 1
ATOM 697 C CA . LEU A 1 93 ? -35.739 73.001 41.351 1.00 54.66 93 LEU A CA 1
ATOM 698 C C . LEU A 1 93 ? -36.366 71.723 41.933 1.00 54.66 93 LEU A C 1
ATOM 700 O O . LEU A 1 93 ? -35.677 70.881 42.505 1.00 54.66 93 LEU A O 1
ATOM 704 N N . LYS A 1 94 ? -37.695 71.594 41.829 1.00 51.38 94 LYS A N 1
ATOM 705 C CA . LYS A 1 94 ? -38.435 70.366 42.178 1.00 51.38 94 LYS A CA 1
ATOM 706 C C . LYS A 1 94 ? -38.080 69.252 41.176 1.00 51.38 94 LYS A C 1
ATOM 708 O O . LYS A 1 94 ? -38.200 69.493 39.974 1.00 51.38 94 LYS A O 1
ATOM 713 N N . PRO A 1 95 ? -37.743 68.024 41.612 1.00 50.47 95 PRO A N 1
ATOM 714 C CA . PRO A 1 95 ? -37.536 66.912 40.693 1.00 50.47 95 PRO A CA 1
ATOM 715 C C . PRO A 1 95 ? -38.887 66.430 40.144 1.00 50.47 95 PRO A C 1
ATOM 717 O O . PRO A 1 95 ? -39.812 66.097 40.890 1.00 50.47 95 PRO A O 1
ATOM 720 N N . ARG A 1 96 ? -39.015 66.401 38.816 1.00 54.75 96 ARG A N 1
ATOM 721 C CA . ARG A 1 96 ? -40.205 65.920 38.103 1.00 54.75 96 ARG A CA 1
ATOM 722 C C . ARG A 1 96 ? -40.168 64.383 38.101 1.00 54.75 96 ARG A C 1
ATOM 724 O O . ARG A 1 96 ? -39.419 63.777 37.343 1.00 54.75 96 ARG A O 1
ATOM 731 N N . ARG A 1 97 ? -40.968 63.750 38.971 1.00 56.59 97 ARG A N 1
ATOM 732 C CA . ARG A 1 97 ? -41.024 62.285 39.209 1.00 56.59 97 ARG A CA 1
ATOM 733 C C . ARG A 1 97 ? -41.228 61.406 37.952 1.00 56.59 97 ARG A C 1
ATOM 735 O O . ARG A 1 97 ? -40.954 60.216 38.023 1.00 56.59 97 ARG A O 1
ATOM 742 N N . GLY A 1 98 ? -41.656 61.961 36.813 1.00 57.09 98 GLY A N 1
ATOM 743 C CA . GLY A 1 98 ? -41.908 61.209 35.571 1.00 57.09 98 GLY A CA 1
ATOM 744 C C . GLY A 1 98 ? -40.670 60.870 34.725 1.00 57.09 98 GLY A C 1
ATOM 745 O O . GLY A 1 98 ? -40.669 59.850 34.044 1.00 57.09 98 GLY A O 1
ATOM 746 N N . SER A 1 99 ? -39.591 61.661 34.784 1.00 60.66 99 SER A N 1
ATOM 747 C CA . SER A 1 99 ? -38.408 61.431 33.930 1.00 60.66 99 SER A CA 1
ATOM 748 C C . SER A 1 99 ? -37.549 60.253 34.394 1.00 60.66 99 SER A C 1
ATOM 750 O O . SER A 1 99 ? -36.935 59.581 33.573 1.00 60.66 99 SER A O 1
ATOM 752 N N . CYS A 1 100 ? -37.544 59.953 35.695 1.00 61.88 100 CYS A N 1
ATOM 753 C CA . CYS A 1 100 ? -36.765 58.840 36.241 1.00 61.88 100 CYS A CA 1
ATOM 754 C C . CYS A 1 100 ? -37.336 57.478 35.802 1.00 61.88 100 CYS A C 1
ATOM 756 O O . CYS A 1 100 ? -36.585 56.580 35.442 1.00 61.88 100 CYS A O 1
ATOM 758 N N . ALA A 1 101 ? -38.667 57.345 35.736 1.00 70.31 101 ALA A N 1
ATOM 759 C CA . ALA A 1 101 ? -39.328 56.107 35.315 1.00 70.31 101 ALA A CA 1
ATOM 760 C C . ALA A 1 101 ? -39.083 55.772 33.829 1.00 70.31 101 ALA A C 1
ATOM 762 O O . ALA A 1 101 ? -38.874 54.613 33.474 1.00 70.31 101 ALA A O 1
ATOM 763 N N . ILE A 1 102 ? -39.048 56.785 32.959 1.00 76.12 102 ILE A N 1
ATOM 764 C CA . ILE A 1 102 ? -38.758 56.605 31.528 1.00 76.12 102 ILE A CA 1
ATOM 765 C C . ILE A 1 102 ? -37.290 56.206 31.328 1.00 76.12 102 ILE A C 1
ATOM 767 O O . ILE A 1 102 ? -36.994 55.269 30.597 1.00 76.12 102 ILE A O 1
ATOM 771 N N . VAL A 1 103 ? -36.357 56.849 32.033 1.00 79.06 103 VAL A N 1
ATOM 772 C CA . VAL A 1 103 ? -34.935 56.480 31.951 1.00 79.06 103 VAL A CA 1
ATOM 773 C C . VAL A 1 103 ? -34.703 55.056 32.465 1.00 79.06 103 VAL A C 1
ATOM 775 O O . VAL A 1 103 ? -34.002 54.284 31.818 1.00 79.06 103 VAL A O 1
ATOM 778 N N . LEU A 1 104 ? -35.338 54.664 33.574 1.00 81.31 104 LEU A N 1
ATOM 779 C CA . LEU A 1 104 ? -35.215 53.311 34.128 1.00 81.31 104 LEU A CA 1
ATOM 780 C C . LEU A 1 104 ? -35.769 52.231 33.188 1.00 81.31 104 LEU A C 1
ATOM 782 O O . LEU A 1 104 ? -35.171 51.164 33.070 1.00 81.31 104 LEU A O 1
ATOM 786 N N . THR A 1 105 ? -36.874 52.506 32.491 1.00 82.88 105 THR A N 1
ATOM 787 C CA . THR A 1 105 ? -37.439 51.565 31.510 1.00 82.88 105 THR A CA 1
ATOM 788 C C . THR A 1 105 ? -36.550 51.435 30.276 1.00 82.88 105 THR A C 1
ATOM 790 O O . THR A 1 105 ? -36.243 50.312 29.882 1.00 82.88 105 THR A O 1
ATOM 793 N N . PHE A 1 106 ? -36.033 52.539 29.727 1.00 86.62 106 PHE A N 1
ATOM 794 C CA . PHE A 1 106 ? -35.062 52.492 28.627 1.00 86.62 106 PHE A CA 1
ATOM 795 C C . PHE A 1 106 ? -33.791 51.725 29.010 1.00 86.62 106 PHE A C 1
ATOM 797 O O . PHE A 1 106 ? -33.378 50.827 28.277 1.00 86.62 106 PHE A O 1
ATOM 804 N N . VAL A 1 107 ? -33.216 51.996 30.185 1.00 88.88 107 VAL A N 1
ATOM 805 C CA . VAL A 1 107 ? -32.040 51.266 30.689 1.00 88.88 107 VAL A CA 1
ATOM 806 C C . VAL A 1 107 ? -32.351 49.775 30.856 1.00 88.88 107 VAL A C 1
ATOM 808 O O . VAL A 1 107 ? -31.574 48.940 30.401 1.00 88.88 107 VAL A O 1
ATOM 811 N N . GLY A 1 108 ? -33.515 49.427 31.412 1.00 89.62 108 GLY A N 1
ATOM 812 C CA . GLY A 1 108 ? -33.960 48.037 31.538 1.00 89.62 108 GLY A CA 1
ATOM 813 C C . GLY A 1 108 ? -34.090 47.324 30.188 1.00 89.62 108 GLY A C 1
ATOM 814 O O . GLY A 1 108 ? -33.602 46.205 30.035 1.00 89.62 108 GLY A O 1
ATOM 815 N N . THR A 1 109 ? -34.678 47.978 29.180 1.00 89.06 109 THR A N 1
ATOM 816 C CA . THR A 1 109 ? -34.799 47.399 27.830 1.00 89.06 109 THR A CA 1
ATOM 817 C C . THR A 1 109 ? -33.445 47.207 27.146 1.00 89.06 109 THR A C 1
ATOM 819 O O . THR A 1 109 ? -33.212 46.159 26.548 1.00 89.06 109 THR A O 1
ATOM 822 N N . ILE A 1 110 ? -32.514 48.154 27.295 1.00 91.88 110 ILE A N 1
ATOM 823 C CA . ILE A 1 110 ? -31.152 48.038 26.759 1.00 91.88 110 ILE A CA 1
ATOM 824 C C . ILE A 1 110 ? -30.393 46.902 27.460 1.00 91.88 110 ILE A C 1
ATOM 826 O O . ILE A 1 110 ? -29.715 46.113 26.801 1.00 91.88 110 ILE A O 1
ATOM 830 N N . CYS A 1 111 ? -30.546 46.744 28.777 1.00 92.50 111 CYS A N 1
ATOM 831 C CA . CYS A 1 111 ? -29.966 45.614 29.503 1.00 92.50 111 CYS A CA 1
ATOM 832 C C . CYS A 1 111 ? -30.530 44.269 29.017 1.00 92.50 111 CYS A C 1
ATOM 834 O O . CYS A 1 111 ? -29.772 43.332 28.787 1.00 92.50 111 CYS A O 1
ATOM 836 N N . LEU A 1 112 ? -31.840 44.163 28.791 1.00 92.62 112 LEU A N 1
ATOM 837 C CA . LEU A 1 112 ? -32.446 42.925 28.291 1.00 92.62 112 LEU A CA 1
ATOM 838 C C . LEU A 1 112 ? -32.012 42.600 26.857 1.00 92.62 112 LEU A C 1
ATOM 840 O O . LEU A 1 112 ? -31.707 41.446 26.559 1.00 92.62 112 LEU A O 1
ATOM 844 N N . LEU A 1 113 ? -31.921 43.606 25.984 1.00 92.56 113 LEU A N 1
ATOM 845 C CA . LEU A 1 113 ? -31.443 43.433 24.611 1.00 92.56 113 LEU A CA 1
ATOM 846 C C . LEU A 1 113 ? -29.961 43.046 24.561 1.00 92.56 113 LEU A C 1
ATOM 848 O O . LEU A 1 113 ? -29.584 42.182 23.774 1.00 92.56 113 LEU A O 1
ATOM 852 N N . THR A 1 114 ? -29.124 43.625 25.423 1.00 91.56 114 THR A N 1
ATOM 853 C CA . THR A 1 114 ? -27.699 43.261 25.503 1.00 91.56 114 THR A CA 1
ATOM 854 C C . THR A 1 114 ? -27.500 41.854 26.060 1.00 91.56 114 THR A C 1
ATOM 856 O O . THR A 1 114 ? -26.701 41.104 25.506 1.00 91.56 114 THR A O 1
ATOM 859 N N . ILE A 1 115 ? -28.266 41.441 27.077 1.00 92.38 115 ILE A N 1
ATOM 860 C CA . ILE A 1 115 ? -28.263 40.056 27.578 1.00 92.38 115 ILE A CA 1
ATOM 861 C C . ILE A 1 115 ? -28.740 39.089 26.488 1.00 92.38 115 ILE A C 1
ATOM 863 O O . ILE A 1 115 ? -28.088 38.074 26.247 1.00 92.38 115 ILE A O 1
ATOM 867 N N . GLY A 1 116 ? -29.829 39.416 25.785 1.00 91.75 116 GLY A N 1
ATOM 868 C CA . GLY A 1 116 ? -30.338 38.616 24.670 1.00 91.75 116 GLY A CA 1
ATOM 869 C C . GLY A 1 116 ? -29.311 38.455 23.546 1.00 91.75 116 GLY A C 1
ATOM 870 O O . GLY A 1 116 ? -29.083 37.341 23.077 1.00 91.75 116 GLY A O 1
ATOM 871 N N . ALA A 1 117 ? -28.623 39.537 23.174 1.00 89.06 117 ALA A N 1
ATOM 872 C CA . ALA A 1 117 ? -27.550 39.510 22.184 1.00 89.06 117 ALA A CA 1
ATOM 873 C C . ALA A 1 117 ? -26.332 38.697 22.657 1.00 89.06 117 ALA A C 1
ATOM 875 O O . ALA A 1 117 ? -25.763 37.948 21.866 1.00 89.06 117 ALA A O 1
ATOM 876 N N . LEU A 1 118 ? -25.957 38.779 23.941 1.00 88.00 118 LEU A N 1
ATOM 877 C CA . LEU A 1 118 ? -24.867 37.979 24.512 1.00 88.00 118 LEU A CA 1
ATOM 878 C C . LEU A 1 118 ? -25.194 36.483 24.505 1.00 88.00 118 LEU A C 1
ATOM 880 O O . LEU A 1 118 ? -24.344 35.669 24.151 1.00 88.00 118 LEU A O 1
ATOM 884 N N . LEU A 1 119 ? -26.425 36.118 24.871 1.00 87.00 119 LEU A N 1
ATOM 885 C CA . LEU A 1 119 ? -26.888 34.731 24.864 1.00 87.00 119 LEU A CA 1
ATOM 886 C C . LEU A 1 119 ? -26.986 34.184 23.436 1.00 87.00 119 LEU A C 1
ATOM 888 O O . LEU A 1 119 ? -26.549 33.062 23.183 1.00 87.00 119 LEU A O 1
ATOM 892 N N . ALA A 1 120 ? -27.478 34.984 22.486 1.00 83.69 120 ALA A N 1
ATOM 893 C CA . ALA A 1 120 ? -27.501 34.625 21.071 1.00 83.69 120 ALA A CA 1
ATOM 894 C C . ALA A 1 120 ? -26.081 34.466 20.505 1.00 83.69 120 ALA A C 1
ATOM 896 O O . ALA A 1 120 ? -25.801 33.473 19.838 1.00 83.69 120 ALA A O 1
ATOM 897 N N . TYR A 1 121 ? -25.157 35.373 20.837 1.00 82.25 121 TYR A N 1
ATOM 898 C CA . TYR A 1 121 ? -23.748 35.270 20.455 1.00 82.25 121 TYR A CA 1
ATOM 899 C C . TYR A 1 121 ? -23.096 34.016 21.050 1.00 82.25 121 TYR A C 1
ATOM 901 O O . TYR A 1 121 ? -22.415 33.279 20.343 1.00 82.25 121 TYR A O 1
ATOM 909 N N . GLN A 1 122 ? -23.358 33.700 22.321 1.00 75.50 122 GLN A N 1
ATOM 910 C CA . GLN A 1 122 ? -22.882 32.459 22.934 1.00 75.50 122 GLN A CA 1
ATOM 911 C C . GLN A 1 122 ? -23.490 31.203 22.302 1.00 75.50 122 GLN A C 1
ATOM 913 O O . GLN A 1 122 ? -22.816 30.179 22.251 1.00 75.50 122 GLN A O 1
ATOM 918 N N . HIS A 1 123 ? -24.732 31.252 21.821 1.00 72.88 123 HIS A N 1
ATOM 919 C CA . HIS A 1 123 ? -25.368 30.110 21.169 1.00 72.88 123 HIS A CA 1
ATOM 920 C C . HIS A 1 123 ? -24.867 29.902 19.731 1.00 72.88 123 HIS A C 1
ATOM 922 O O . HIS A 1 123 ? -24.645 28.765 19.325 1.00 72.88 123 HIS A O 1
ATOM 928 N N . PHE A 1 124 ? -24.644 30.987 18.982 1.00 68.88 124 PHE A N 1
ATOM 929 C CA . PHE A 1 124 ? -24.262 30.937 17.566 1.00 68.88 124 PHE A CA 1
ATOM 930 C C . PHE A 1 124 ? -22.746 30.856 17.330 1.00 68.88 124 PHE A C 1
ATOM 932 O O . PHE A 1 124 ? -22.315 30.246 16.357 1.00 68.88 124 PHE A O 1
ATOM 939 N N . MET A 1 125 ? -21.930 31.450 18.209 1.00 65.88 125 MET A N 1
ATOM 940 C CA . MET A 1 125 ? -20.466 31.524 18.058 1.00 65.88 125 MET A CA 1
ATOM 941 C C . MET A 1 125 ? -19.695 30.596 19.005 1.00 65.88 125 MET A C 1
ATOM 943 O O . MET A 1 125 ? -18.464 30.593 18.979 1.00 65.88 125 MET A O 1
ATOM 947 N N . ALA A 1 126 ? -20.360 29.793 19.847 1.00 62.12 126 ALA A N 1
ATOM 948 C CA . ALA A 1 126 ? -19.644 28.793 20.635 1.00 62.12 126 ALA A CA 1
ATOM 949 C C . ALA A 1 126 ? -19.192 27.633 19.728 1.00 62.12 126 ALA A C 1
ATOM 951 O O . ALA A 1 126 ? -20.039 26.891 19.223 1.00 62.12 126 ALA A O 1
ATOM 952 N N . PRO A 1 127 ? -17.875 27.401 19.550 1.00 62.81 127 PRO A N 1
ATOM 953 C CA . PRO A 1 127 ? -17.401 26.183 18.902 1.00 62.81 127 PRO A CA 1
ATOM 954 C C . PRO A 1 127 ? -17.943 24.970 19.664 1.00 62.81 127 PRO A C 1
ATOM 956 O O . PRO A 1 127 ? -18.092 25.033 20.888 1.00 62.81 127 PRO A O 1
ATOM 959 N N . SER A 1 128 ? -18.247 23.871 18.958 1.00 62.19 128 SER A N 1
ATOM 960 C CA . SER A 1 128 ? -18.860 22.681 19.566 1.00 62.19 128 SER A CA 1
ATOM 961 C C . SER A 1 128 ? -18.118 22.310 20.859 1.00 62.19 128 SER A C 1
ATOM 963 O O . SER A 1 128 ? -16.952 21.905 20.827 1.00 62.19 128 SER A O 1
ATOM 965 N N . ARG A 1 129 ? -18.779 22.473 22.011 1.00 68.75 129 ARG A N 1
ATOM 966 C CA . ARG A 1 129 ? -18.201 22.262 23.352 1.00 68.75 129 ARG A CA 1
ATOM 967 C C . ARG A 1 129 ? -18.061 20.781 23.710 1.00 68.75 129 ARG A C 1
ATOM 969 O O . ARG A 1 129 ? -18.047 20.421 24.883 1.00 68.75 129 ARG A O 1
ATOM 976 N N . ASN A 1 130 ? -17.974 19.898 22.718 1.00 83.19 130 ASN A N 1
ATOM 977 C CA . ASN A 1 130 ? -17.729 18.491 22.983 1.00 83.19 130 ASN A CA 1
ATOM 978 C C . ASN A 1 130 ? -16.347 18.365 23.618 1.00 83.19 130 ASN A C 1
ATOM 980 O O . ASN A 1 130 ? -15.355 18.758 23.006 1.00 83.19 130 ASN A O 1
ATOM 984 N N . SER A 1 131 ? -16.266 17.804 24.821 1.00 89.81 131 SER A N 1
ATOM 985 C CA . SER A 1 131 ? -14.997 17.441 25.450 1.00 89.81 131 SER A CA 1
ATOM 986 C C . SER A 1 131 ? -14.207 16.482 24.555 1.00 89.81 131 SER A C 1
ATOM 988 O O . SER A 1 131 ? -14.765 15.824 23.672 1.00 89.81 131 SER A O 1
ATOM 990 N N . HIS A 1 132 ? -12.897 16.356 24.786 1.00 90.19 132 HIS A N 1
ATOM 991 C CA . HIS A 1 132 ? -12.071 15.404 24.036 1.00 90.19 132 HIS A CA 1
ATOM 992 C C . HIS A 1 132 ? -12.660 13.979 24.075 1.00 90.19 132 HIS A C 1
ATOM 994 O O . HIS A 1 132 ? -12.781 13.329 23.037 1.00 90.19 132 HIS A O 1
ATOM 1000 N N . ALA A 1 133 ? -13.134 13.535 25.244 1.00 92.12 133 ALA A N 1
ATOM 1001 C CA . ALA A 1 133 ? -13.777 12.234 25.410 1.00 92.12 133 ALA A CA 1
ATOM 1002 C C . ALA A 1 133 ? -15.086 12.102 24.608 1.00 92.12 133 ALA A C 1
ATOM 1004 O O . ALA A 1 133 ? -15.346 11.049 24.025 1.00 92.12 133 ALA A O 1
ATOM 1005 N N . GLN A 1 134 ? -15.904 13.158 24.543 1.00 94.31 134 GLN A N 1
ATOM 1006 C CA . GLN A 1 134 ? -17.125 13.168 23.729 1.00 94.31 134 GLN A CA 1
ATOM 1007 C C . GLN A 1 134 ? -16.799 13.108 22.233 1.00 94.31 134 GLN A C 1
ATOM 1009 O O . GLN A 1 134 ? -17.383 12.291 21.522 1.00 94.31 134 GLN A O 1
ATOM 1014 N N . ARG A 1 135 ? -15.819 13.891 21.763 1.00 93.94 135 ARG A N 1
ATOM 1015 C CA . ARG A 1 135 ? -15.357 13.835 20.365 1.00 93.94 135 ARG A CA 1
ATOM 1016 C C . ARG A 1 135 ? -14.850 12.443 20.003 1.00 93.94 135 ARG A C 1
ATOM 1018 O O . ARG A 1 135 ? -15.237 11.911 18.970 1.00 93.94 135 ARG A O 1
ATOM 1025 N N . LEU A 1 136 ? -14.068 11.811 20.878 1.00 93.31 136 LEU A N 1
ATOM 1026 C CA . LEU A 1 136 ? -13.550 10.464 20.645 1.00 93.31 136 LEU A CA 1
ATOM 1027 C C . LEU A 1 136 ? -14.664 9.406 20.588 1.00 93.31 136 LEU A C 1
ATOM 1029 O O . LEU A 1 136 ? -14.608 8.502 19.758 1.00 93.31 136 LEU A O 1
ATOM 1033 N N . LYS A 1 137 ? -15.705 9.525 21.423 1.00 94.75 137 LYS A N 1
ATOM 1034 C CA . LYS A 1 137 ? -16.898 8.663 21.335 1.00 94.75 137 LYS A CA 1
ATOM 1035 C C . LYS A 1 137 ? -17.625 8.837 19.999 1.00 94.75 137 LYS A C 1
ATOM 1037 O O . LYS A 1 137 ? -17.987 7.837 19.384 1.00 94.75 137 LYS A O 1
ATOM 1042 N N . ILE A 1 138 ? -17.803 10.079 19.541 1.00 94.25 138 ILE A N 1
ATOM 1043 C CA . ILE A 1 138 ? -18.428 10.387 18.245 1.00 94.25 138 ILE A CA 1
ATOM 1044 C C . ILE A 1 138 ? -17.606 9.785 17.101 1.00 94.25 138 ILE A C 1
ATOM 1046 O O . ILE A 1 138 ? -18.160 9.052 16.287 1.00 94.25 138 ILE A O 1
ATOM 1050 N N . VAL A 1 139 ? -16.289 10.018 17.084 1.00 94.62 139 VAL A N 1
ATOM 1051 C CA . VAL A 1 139 ? -15.375 9.469 16.070 1.00 94.62 139 VAL A CA 1
ATOM 1052 C C . VAL A 1 139 ? -15.434 7.944 16.050 1.00 94.62 139 VAL A C 1
ATOM 1054 O O . VAL A 1 139 ? -15.625 7.362 14.991 1.00 94.62 139 VAL A O 1
ATOM 1057 N N . ARG A 1 140 ? -15.359 7.275 17.208 1.00 94.44 140 ARG A N 1
ATOM 1058 C CA . ARG A 1 140 ? -15.453 5.806 17.279 1.00 94.44 140 ARG A CA 1
ATOM 1059 C C . ARG A 1 140 ? -16.788 5.271 16.771 1.00 94.44 140 ARG A C 1
ATOM 1061 O O . ARG A 1 140 ? -16.809 4.200 16.178 1.00 94.44 140 ARG A O 1
ATOM 1068 N N . ARG A 1 141 ? -17.897 5.978 17.012 1.00 94.81 141 ARG A N 1
ATOM 1069 C CA . ARG A 1 141 ? -19.206 5.600 16.461 1.00 94.81 141 ARG A CA 1
ATOM 1070 C C . ARG A 1 141 ? -19.198 5.701 14.936 1.00 94.81 141 ARG A C 1
ATOM 1072 O O . ARG A 1 141 ? -19.563 4.736 14.281 1.00 94.81 141 ARG A O 1
ATOM 1079 N N . ILE A 1 142 ? -18.710 6.818 14.395 1.00 95.31 142 ILE A N 1
ATOM 1080 C CA . ILE A 1 142 ? -18.608 7.027 12.944 1.00 95.31 142 ILE A CA 1
ATOM 1081 C C . ILE A 1 142 ? -17.714 5.959 12.312 1.00 95.31 142 ILE A C 1
ATOM 1083 O O . ILE A 1 142 ? -18.130 5.318 11.358 1.00 95.31 142 ILE A O 1
ATOM 1087 N N . LEU A 1 143 ? -16.528 5.702 12.869 1.00 94.25 143 LEU A N 1
ATOM 1088 C CA . LEU A 1 143 ? -15.567 4.753 12.298 1.00 94.25 143 LEU A CA 1
ATOM 1089 C C . LEU A 1 143 ? -16.027 3.286 12.350 1.00 94.25 143 LEU A C 1
ATOM 1091 O O . LEU A 1 143 ? -15.556 2.470 11.563 1.00 94.25 143 LEU A O 1
ATOM 1095 N N . LYS A 1 144 ? -16.977 2.937 13.230 1.00 89.94 144 LYS A N 1
ATOM 1096 C CA . LYS A 1 144 ? -17.641 1.620 13.206 1.00 89.94 144 LYS A CA 1
ATOM 1097 C C . LYS A 1 144 ? -18.587 1.464 12.009 1.00 89.94 144 LYS A C 1
ATOM 1099 O O . LYS A 1 144 ? -18.757 0.358 11.497 1.00 89.94 144 LYS A O 1
ATOM 1104 N N . GLU A 1 145 ? -19.201 2.556 11.559 1.00 89.12 145 GLU A N 1
ATOM 1105 C CA . GLU A 1 145 ? -20.124 2.574 10.419 1.00 89.12 145 GLU A CA 1
ATOM 1106 C C . GLU A 1 145 ? -19.388 2.822 9.094 1.00 89.12 145 GLU A C 1
ATOM 1108 O O . GLU A 1 145 ? -19.658 2.152 8.092 1.00 89.12 145 GLU A O 1
ATOM 1113 N N . VAL A 1 146 ? -18.406 3.721 9.103 1.00 90.62 146 VAL A N 1
ATOM 1114 C CA . VAL A 1 146 ? -17.606 4.154 7.954 1.00 90.62 146 VAL A CA 1
ATOM 1115 C C . VAL A 1 146 ? -16.124 3.938 8.280 1.00 90.62 146 VAL A C 1
ATOM 1117 O O . VAL A 1 146 ? -15.502 4.805 8.894 1.00 90.62 146 VAL A O 1
ATOM 1120 N N . PRO A 1 147 ? -15.550 2.780 7.909 1.00 85.44 147 PRO A N 1
ATOM 1121 C CA . PRO A 1 147 ? -14.180 2.447 8.257 1.00 85.44 147 PRO A CA 1
ATOM 1122 C C . PRO A 1 147 ? -13.185 3.435 7.657 1.00 85.44 147 PRO A C 1
ATOM 1124 O O . PRO A 1 147 ? -13.347 3.879 6.517 1.00 85.44 147 PRO A O 1
ATOM 1127 N N . LEU A 1 148 ? -12.133 3.744 8.414 1.00 95.56 148 LEU A N 1
ATOM 1128 C CA . LEU A 1 148 ? -11.064 4.608 7.934 1.00 95.56 148 LEU A CA 1
ATOM 1129 C C . LEU A 1 148 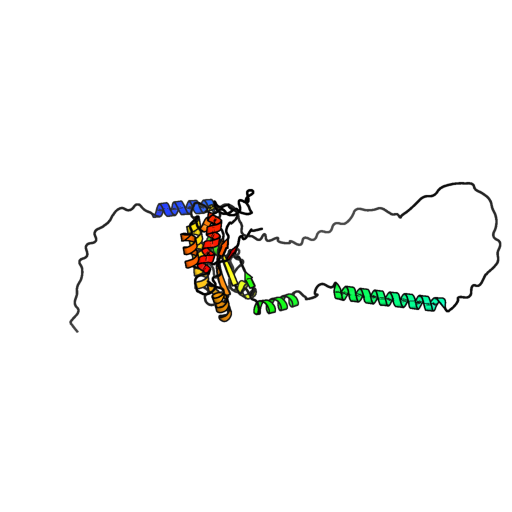? -10.314 3.920 6.784 1.00 95.56 148 LEU A C 1
ATOM 1131 O O . LEU A 1 148 ? -9.939 2.748 6.894 1.00 95.56 148 LEU A O 1
ATOM 1135 N N . VAL A 1 149 ? -10.099 4.670 5.701 1.00 95.75 149 VAL A N 1
ATOM 1136 C CA . VAL A 1 149 ? -9.294 4.263 4.547 1.00 95.75 149 VAL A CA 1
ATOM 1137 C C . VAL A 1 149 ? -7.989 5.042 4.577 1.00 95.75 149 VAL A C 1
ATOM 1139 O O . VAL A 1 149 ? -7.961 6.219 4.215 1.00 95.75 149 VAL A O 1
ATOM 1142 N N . ASP A 1 150 ? -6.916 4.384 5.000 1.00 96.50 150 ASP A N 1
ATOM 1143 C CA . ASP A 1 150 ? -5.573 4.939 4.914 1.00 96.50 150 ASP A CA 1
ATOM 1144 C C . ASP A 1 150 ? -4.973 4.653 3.531 1.00 96.50 150 ASP A C 1
ATOM 1146 O O . ASP A 1 150 ? -4.910 3.510 3.065 1.00 96.50 150 ASP A O 1
ATOM 1150 N N . GLY A 1 151 ? -4.576 5.722 2.843 1.00 95.19 151 GLY A N 1
ATOM 1151 C CA . GLY A 1 151 ? -4.102 5.659 1.465 1.00 95.19 151 GLY A CA 1
ATOM 1152 C C . GLY A 1 151 ? -2.603 5.412 1.315 1.00 95.19 151 GLY A C 1
ATOM 1153 O O . GLY A 1 151 ? -2.159 5.239 0.177 1.00 95.19 151 GLY A O 1
ATOM 1154 N N . HIS A 1 152 ? -1.821 5.432 2.401 1.00 95.44 152 HIS A N 1
ATOM 1155 C CA . HIS A 1 152 ? -0.368 5.368 2.303 1.00 95.44 152 HIS A CA 1
ATOM 1156 C C . HIS A 1 152 ? 0.325 5.021 3.628 1.00 95.44 152 HIS A C 1
ATOM 1158 O O . HIS A 1 152 ? 0.468 5.868 4.505 1.00 95.44 152 HIS A O 1
ATOM 1164 N N . ASN A 1 153 ? 0.902 3.822 3.717 1.00 97.12 153 ASN A N 1
ATOM 1165 C CA . ASN A 1 153 ? 1.721 3.422 4.864 1.00 97.12 153 ASN A CA 1
ATOM 1166 C C . ASN A 1 153 ? 3.025 2.746 4.416 1.00 97.12 153 ASN A C 1
ATOM 1168 O O . ASN A 1 153 ? 3.002 1.762 3.675 1.00 97.12 153 ASN A O 1
ATOM 1172 N N . ASN A 1 154 ? 4.167 3.273 4.872 1.00 96.19 154 ASN A N 1
ATOM 1173 C CA . ASN A 1 154 ? 5.514 2.827 4.482 1.00 96.19 154 ASN A CA 1
ATOM 1174 C C . ASN A 1 154 ? 6.058 1.667 5.337 1.00 96.19 154 ASN A C 1
ATOM 1176 O O . ASN A 1 154 ? 7.262 1.423 5.345 1.00 96.19 154 ASN A O 1
ATOM 1180 N N . PHE A 1 155 ? 5.207 0.926 6.050 1.00 96.00 155 PHE A N 1
ATOM 1181 C CA . PHE A 1 155 ? 5.658 -0.190 6.886 1.00 96.00 155 PHE A CA 1
ATOM 1182 C C . PHE A 1 155 ? 6.507 -1.222 6.120 1.00 96.00 155 PHE A C 1
ATOM 1184 O O . PHE A 1 155 ? 7.535 -1.650 6.634 1.00 96.00 155 PHE A O 1
ATOM 1191 N N . ALA A 1 156 ? 6.149 -1.564 4.876 1.00 96.44 156 ALA A N 1
ATOM 1192 C CA . ALA A 1 156 ? 6.930 -2.497 4.052 1.00 96.44 156 ALA A CA 1
ATOM 1193 C C . ALA A 1 156 ? 8.373 -2.014 3.811 1.00 96.44 156 ALA A C 1
ATOM 1195 O O . ALA A 1 156 ? 9.320 -2.793 3.939 1.00 96.44 156 ALA A O 1
ATOM 1196 N N . TRP A 1 157 ? 8.549 -0.710 3.572 1.00 96.69 157 TRP A N 1
ATOM 1197 C CA . TRP A 1 157 ? 9.872 -0.101 3.453 1.00 96.69 157 TRP A CA 1
ATOM 1198 C C . TRP A 1 157 ? 10.658 -0.188 4.760 1.00 96.69 157 TRP A C 1
ATOM 1200 O O . TRP A 1 157 ? 11.850 -0.496 4.755 1.00 96.69 157 TRP A O 1
ATOM 1210 N N . ASN A 1 158 ? 9.992 0.027 5.893 1.00 95.62 158 ASN A N 1
ATOM 1211 C CA . ASN A 1 158 ? 10.639 -0.096 7.192 1.00 95.62 158 ASN A CA 1
ATOM 1212 C C . ASN A 1 158 ? 11.101 -1.539 7.459 1.00 95.62 158 ASN A C 1
ATOM 1214 O O . ASN A 1 158 ? 12.219 -1.733 7.929 1.00 95.62 158 ASN A O 1
ATOM 1218 N N . VAL A 1 159 ? 10.303 -2.546 7.087 1.00 95.31 159 VAL A N 1
ATOM 1219 C CA . VAL A 1 159 ? 10.701 -3.965 7.159 1.00 95.31 159 VAL A CA 1
ATOM 1220 C C . VAL A 1 159 ? 11.928 -4.232 6.285 1.00 95.31 159 VAL A C 1
ATOM 1222 O O . VAL A 1 159 ? 12.874 -4.878 6.734 1.00 95.31 159 VAL A O 1
ATOM 1225 N N . ARG A 1 160 ? 11.968 -3.702 5.055 1.00 95.31 160 ARG A N 1
ATOM 1226 C CA . ARG A 1 160 ? 13.163 -3.799 4.203 1.00 95.31 160 ARG A CA 1
ATOM 1227 C C . ARG A 1 160 ? 14.385 -3.190 4.881 1.00 95.31 160 ARG A C 1
ATOM 1229 O O . ARG A 1 160 ? 15.419 -3.845 4.989 1.00 95.31 160 ARG A O 1
ATOM 1236 N N . LYS A 1 161 ? 14.266 -1.933 5.306 1.00 94.31 161 LYS A N 1
ATOM 1237 C CA . LYS A 1 161 ? 15.385 -1.123 5.793 1.00 94.31 161 LYS A CA 1
ATOM 1238 C C . LYS A 1 161 ? 15.931 -1.631 7.125 1.00 94.31 161 LYS A C 1
ATOM 1240 O O . LYS A 1 161 ? 17.143 -1.734 7.285 1.00 94.31 161 LYS A O 1
ATOM 1245 N N . TYR A 1 162 ? 15.047 -1.942 8.068 1.00 93.75 162 TYR A N 1
ATOM 1246 C CA . TYR A 1 162 ? 15.420 -2.208 9.457 1.00 93.75 162 TYR A CA 1
ATOM 1247 C C . TYR A 1 162 ? 15.395 -3.692 9.837 1.00 93.75 162 TYR A C 1
ATOM 1249 O O . TYR A 1 162 ? 16.041 -4.054 10.814 1.00 93.75 162 TYR A O 1
ATOM 1257 N N . ALA A 1 163 ? 14.716 -4.545 9.065 1.00 91.88 163 ALA A N 1
ATOM 1258 C CA . ALA A 1 163 ? 14.635 -5.989 9.313 1.00 91.88 163 ALA A CA 1
ATOM 1259 C C . ALA A 1 163 ? 15.013 -6.846 8.094 1.00 91.88 163 ALA A C 1
ATOM 1261 O O . ALA A 1 163 ? 14.682 -8.028 8.031 1.00 91.88 163 ALA A O 1
ATOM 1262 N N . GLN A 1 164 ? 15.689 -6.256 7.100 1.00 93.06 164 GLN A N 1
ATOM 1263 C CA . GLN A 1 164 ? 16.245 -6.966 5.943 1.00 93.06 164 GLN A CA 1
ATOM 1264 C C . GLN A 1 164 ? 15.214 -7.857 5.220 1.00 93.06 164 GLN A C 1
ATOM 1266 O O . GLN A 1 164 ? 15.512 -8.985 4.835 1.00 93.06 164 GLN A O 1
ATOM 1271 N N . ASN A 1 165 ? 13.993 -7.342 5.027 1.00 91.25 165 ASN A N 1
ATOM 1272 C CA . ASN A 1 165 ? 12.842 -8.035 4.418 1.00 91.25 165 ASN A CA 1
ATOM 1273 C C . ASN A 1 165 ? 12.247 -9.195 5.252 1.00 91.25 165 ASN A C 1
ATOM 1275 O O . ASN A 1 165 ? 11.286 -9.834 4.798 1.00 91.25 165 ASN A O 1
ATOM 1279 N N . SER A 1 166 ? 12.773 -9.460 6.452 1.00 91.44 166 SER A N 1
ATOM 1280 C CA . SER A 1 166 ? 12.295 -10.522 7.334 1.00 91.44 166 SER A CA 1
ATOM 1281 C C . SER A 1 166 ? 11.154 -10.034 8.219 1.00 91.44 166 SER A C 1
ATOM 1283 O O . SER A 1 166 ? 11.326 -9.170 9.076 1.00 91.44 166 SER A O 1
ATOM 1285 N N . LEU A 1 167 ? 9.975 -10.618 8.010 1.00 90.06 167 LEU A N 1
ATOM 1286 C CA . LEU A 1 167 ? 8.812 -10.403 8.870 1.00 90.06 167 LEU A CA 1
ATOM 1287 C C . LEU A 1 167 ? 8.857 -11.274 10.129 1.00 90.06 167 LEU A C 1
ATOM 1289 O O . LEU A 1 167 ? 8.181 -10.963 11.096 1.00 90.06 167 LEU A O 1
ATOM 1293 N N . GLU A 1 168 ? 9.667 -12.331 10.145 1.00 85.00 168 GLU A N 1
ATOM 1294 C CA . GLU A 1 168 ? 9.819 -13.220 11.305 1.00 85.00 168 GLU A CA 1
ATOM 1295 C C . GLU A 1 168 ? 10.563 -12.537 12.456 1.00 85.00 168 GLU A C 1
ATOM 1297 O O . GLU A 1 168 ? 10.328 -12.835 13.621 1.00 85.00 168 GLU A O 1
ATOM 1302 N N . LEU A 1 169 ? 11.419 -11.563 12.134 1.00 80.06 169 LEU A N 1
ATOM 1303 C CA . LEU A 1 169 ? 12.121 -10.744 13.123 1.00 80.06 169 LEU A CA 1
ATOM 1304 C C . LEU A 1 169 ? 11.214 -9.684 13.776 1.00 80.06 169 LEU A C 1
ATOM 1306 O O . LEU A 1 169 ? 11.677 -8.933 14.635 1.00 80.06 169 LEU A O 1
ATOM 1310 N N . ILE A 1 170 ? 9.949 -9.567 13.349 1.00 81.81 170 ILE A N 1
ATOM 1311 C CA . ILE A 1 170 ? 9.024 -8.522 13.795 1.00 81.81 170 ILE A CA 1
ATOM 1312 C C . ILE A 1 170 ? 7.641 -9.108 14.083 1.00 81.81 170 ILE A C 1
ATOM 1314 O O . ILE A 1 170 ? 6.879 -9.444 13.178 1.00 81.81 170 ILE A O 1
ATOM 1318 N N . SER A 1 171 ? 7.233 -9.085 15.347 1.00 78.50 171 SER A N 1
ATOM 1319 C CA . SER A 1 171 ? 5.861 -9.437 15.713 1.00 78.50 171 SER A CA 1
ATOM 1320 C C . SER A 1 171 ? 4.919 -8.248 15.490 1.00 78.50 171 SER A C 1
ATOM 1322 O O . SER A 1 171 ? 4.836 -7.338 16.316 1.00 78.50 171 SER A O 1
ATOM 1324 N N . MET A 1 172 ? 4.195 -8.272 14.365 1.00 81.88 172 MET A N 1
ATOM 1325 C CA . MET A 1 172 ? 3.098 -7.340 14.034 1.00 81.88 172 MET A CA 1
ATOM 1326 C C . MET A 1 172 ? 1.921 -7.418 15.008 1.00 81.88 172 MET A C 1
ATOM 132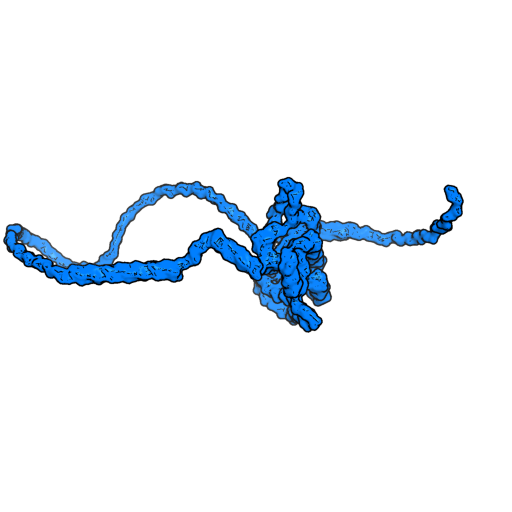8 O O . MET A 1 172 ? 1.160 -6.459 15.124 1.00 81.88 172 MET A O 1
ATOM 1332 N N . ARG A 1 173 ? 1.776 -8.565 15.669 1.00 83.62 173 ARG A N 1
ATOM 1333 C CA . ARG A 1 173 ? 0.757 -8.855 16.665 1.00 83.62 173 ARG A CA 1
ATOM 1334 C C . ARG A 1 173 ? 1.430 -9.117 18.001 1.00 83.62 173 ARG A C 1
ATOM 1336 O O . ARG A 1 173 ? 2.500 -9.726 18.052 1.00 83.62 173 ARG A O 1
ATOM 1343 N N . ARG A 1 174 ? 0.777 -8.703 19.079 1.00 82.50 174 ARG A N 1
ATOM 1344 C CA . ARG A 1 174 ? 1.152 -9.107 20.426 1.00 82.50 174 ARG A CA 1
ATOM 1345 C C . ARG A 1 174 ? 0.915 -10.604 20.597 1.00 82.50 174 ARG A C 1
ATOM 1347 O O . ARG A 1 174 ? -0.215 -11.069 20.449 1.00 82.50 174 ARG A O 1
ATOM 1354 N N . ASP A 1 175 ? 1.963 -11.321 20.974 1.00 81.12 175 ASP A N 1
ATOM 1355 C CA . ASP A 1 175 ? 1.829 -12.677 21.491 1.00 81.12 175 ASP A CA 1
ATOM 1356 C C . ASP A 1 175 ? 1.138 -12.620 22.874 1.00 81.12 175 ASP A C 1
ATOM 1358 O O . ASP A 1 175 ? 1.630 -11.907 23.759 1.00 81.12 175 ASP A O 1
ATOM 1362 N N . PRO A 1 176 ? -0.029 -13.272 23.058 1.00 79.06 176 PRO A N 1
ATOM 1363 C CA . PRO A 1 176 ? -0.721 -13.317 24.343 1.00 79.06 176 PRO A CA 1
ATOM 1364 C C . PRO A 1 176 ? 0.108 -13.956 25.461 1.00 79.06 176 PRO A C 1
ATOM 1366 O O . PRO A 1 176 ? -0.057 -13.556 26.613 1.00 79.06 176 PRO A O 1
ATOM 1369 N N . ASP A 1 177 ? 0.986 -14.899 25.115 1.00 83.12 177 ASP A N 1
ATOM 1370 C CA . ASP A 1 177 ? 1.783 -15.678 26.065 1.00 83.12 177 ASP A CA 1
ATOM 1371 C C . ASP A 1 177 ? 3.133 -15.008 26.374 1.00 83.12 177 ASP A C 1
ATOM 1373 O O . ASP A 1 177 ? 3.827 -15.383 27.320 1.00 83.12 177 ASP A O 1
ATOM 1377 N N . ALA A 1 178 ? 3.503 -13.970 25.616 1.00 80.31 178 ALA A N 1
ATOM 1378 C CA . ALA A 1 178 ? 4.715 -13.206 25.868 1.00 80.31 178 ALA A CA 1
ATOM 1379 C C . ALA A 1 178 ? 4.542 -12.242 27.053 1.00 80.31 178 ALA A C 1
ATOM 1381 O O . ALA A 1 178 ? 3.705 -11.331 27.041 1.00 80.31 178 ALA A O 1
ATOM 1382 N N . GLU A 1 179 ? 5.423 -12.387 28.045 1.00 76.69 179 GLU A N 1
ATOM 1383 C CA . GLU A 1 179 ? 5.501 -11.520 29.228 1.00 76.69 179 GLU A CA 1
ATOM 1384 C C . GLU A 1 179 ? 5.726 -10.044 28.846 1.00 76.69 179 GLU A C 1
ATOM 1386 O O . GLU A 1 179 ? 5.135 -9.134 29.432 1.00 76.69 179 GLU A O 1
ATOM 1391 N N . ALA A 1 180 ? 6.510 -9.804 27.790 1.00 75.94 180 ALA A N 1
ATOM 1392 C CA . ALA A 1 180 ? 6.763 -8.484 27.233 1.00 75.94 180 ALA A CA 1
ATOM 1393 C C . ALA A 1 180 ? 6.621 -8.486 25.705 1.00 75.94 180 ALA A C 1
ATOM 1395 O O . ALA A 1 180 ? 7.138 -9.358 25.013 1.00 75.94 180 ALA A O 1
ATOM 1396 N N . TRP A 1 181 ? 5.964 -7.455 25.168 1.00 80.50 181 TRP A N 1
ATOM 1397 C CA . TRP A 1 181 ? 5.913 -7.196 23.730 1.00 80.50 181 TRP A CA 1
ATOM 1398 C C . TRP A 1 181 ? 6.554 -5.847 23.422 1.00 80.50 181 TRP A C 1
ATOM 1400 O O . TRP A 1 181 ? 5.989 -4.785 23.703 1.00 80.50 181 TRP A O 1
ATOM 1410 N N . THR A 1 182 ? 7.750 -5.902 22.841 1.00 80.31 182 THR A N 1
ATOM 1411 C CA . THR A 1 182 ? 8.509 -4.713 22.454 1.00 80.31 182 THR A CA 1
ATOM 1412 C C . THR A 1 182 ? 8.199 -4.361 21.012 1.00 80.31 182 THR A C 1
ATOM 1414 O O . THR A 1 182 ? 8.548 -5.089 20.084 1.00 80.31 182 THR A O 1
ATOM 1417 N N . ARG A 1 183 ? 7.558 -3.210 20.812 1.00 85.69 183 ARG A N 1
ATOM 1418 C CA . ARG A 1 183 ? 7.354 -2.665 19.470 1.00 85.69 183 ARG A CA 1
ATOM 1419 C C . ARG A 1 183 ? 8.670 -2.083 18.950 1.00 85.69 183 ARG A C 1
ATOM 1421 O O . ARG A 1 183 ? 9.311 -1.337 19.695 1.00 85.69 183 ARG A O 1
ATOM 1428 N N . PRO A 1 184 ? 9.056 -2.340 17.690 1.00 85.94 184 PRO A N 1
ATOM 1429 C CA . PRO A 1 184 ? 10.228 -1.697 17.117 1.00 85.94 184 PRO A CA 1
ATOM 1430 C C . PRO A 1 184 ? 10.074 -0.172 17.129 1.00 85.94 184 PRO A C 1
ATOM 1432 O O . PRO A 1 184 ? 9.034 0.356 16.736 1.00 85.94 184 PRO A O 1
ATOM 1435 N N . THR A 1 185 ? 11.110 0.555 17.549 1.00 89.19 185 THR A N 1
ATOM 1436 C CA . THR A 1 185 ? 11.081 2.029 17.647 1.00 89.19 185 THR A CA 1
ATOM 1437 C C . THR A 1 185 ? 10.892 2.712 16.293 1.00 89.19 185 THR A C 1
ATOM 1439 O O . THR A 1 185 ? 10.321 3.796 16.218 1.00 89.19 185 THR A O 1
ATOM 1442 N N . TRP A 1 186 ? 11.320 2.058 15.214 1.00 89.31 186 TRP A N 1
ATOM 1443 C CA . TRP A 1 186 ? 11.142 2.508 13.836 1.00 89.31 186 TRP A CA 1
ATOM 1444 C C . TRP A 1 186 ? 9.731 2.225 13.277 1.00 89.31 186 TRP A C 1
ATOM 1446 O O . TRP A 1 186 ? 9.410 2.657 12.168 1.00 89.31 186 TRP A O 1
ATOM 1456 N N . ALA A 1 187 ? 8.875 1.501 14.012 1.00 89.69 187 ALA A N 1
ATOM 1457 C CA . ALA A 1 187 ? 7.533 1.116 13.582 1.00 89.69 187 ALA A CA 1
ATOM 1458 C C . ALA A 1 187 ? 6.439 1.915 14.311 1.00 89.69 187 ALA A C 1
ATOM 1460 O O . ALA A 1 187 ? 6.204 1.778 15.515 1.00 89.69 187 ALA A O 1
ATOM 1461 N N . GLN A 1 188 ? 5.689 2.705 13.542 1.00 92.31 188 GLN A N 1
ATOM 1462 C CA . GLN A 1 188 ? 4.457 3.362 14.001 1.00 92.31 188 GLN A CA 1
ATOM 1463 C C . GLN A 1 188 ? 3.207 2.489 13.786 1.00 92.31 188 GLN A C 1
ATOM 1465 O O . GLN A 1 188 ? 2.144 2.789 14.327 1.00 92.31 188 GLN A O 1
ATOM 1470 N N . THR A 1 189 ? 3.346 1.388 13.046 1.00 94.12 189 THR A N 1
ATOM 1471 C CA . THR A 1 189 ? 2.253 0.496 12.646 1.00 94.12 189 THR A CA 1
ATOM 1472 C C . THR A 1 189 ? 2.427 -0.880 13.286 1.00 94.12 189 THR A C 1
ATOM 1474 O O . THR A 1 189 ? 3.507 -1.458 13.211 1.00 94.12 189 THR A O 1
ATOM 1477 N N . ASP A 1 190 ? 1.355 -1.389 13.887 1.00 93.38 190 ASP A N 1
ATOM 1478 C CA . ASP A 1 190 ? 1.173 -2.767 14.360 1.00 93.38 190 ASP A CA 1
ATOM 1479 C C . ASP A 1 190 ? -0.334 -3.089 14.359 1.00 93.38 190 ASP A C 1
ATOM 1481 O O . ASP A 1 190 ? -1.162 -2.176 14.241 1.00 93.38 190 ASP A O 1
ATOM 1485 N N . ILE A 1 191 ? -0.709 -4.368 14.446 1.00 92.81 191 ILE A N 1
ATOM 1486 C CA . ILE A 1 191 ? -2.109 -4.812 14.341 1.00 92.81 191 ILE A CA 1
ATOM 1487 C C . ILE A 1 191 ? -2.975 -4.186 15.441 1.00 92.81 191 ILE A C 1
ATOM 1489 O O . ILE A 1 191 ? -4.104 -3.761 15.190 1.00 92.81 191 ILE A O 1
ATOM 1493 N N . GLU A 1 192 ? -2.452 -4.073 16.656 1.00 92.25 192 GLU A N 1
ATOM 1494 C CA . GLU A 1 192 ? -3.144 -3.507 17.805 1.00 92.25 192 GLU A CA 1
ATOM 1495 C C . GLU A 1 192 ? -3.432 -2.022 17.590 1.00 92.25 192 GLU A C 1
ATOM 1497 O O . GLU A 1 192 ? -4.561 -1.583 17.823 1.00 92.25 192 GLU A O 1
ATOM 1502 N N . ARG A 1 193 ? -2.458 -1.248 17.098 1.00 94.38 193 ARG A N 1
ATOM 1503 C CA . ARG A 1 193 ? -2.652 0.165 16.741 1.00 94.38 193 ARG A CA 1
ATOM 1504 C C . ARG A 1 193 ? -3.657 0.330 15.602 1.00 94.38 193 ARG A C 1
ATOM 1506 O O . ARG A 1 193 ? -4.530 1.190 15.706 1.00 94.38 193 ARG A O 1
ATOM 1513 N N . LEU A 1 194 ? -3.595 -0.508 14.564 1.00 95.56 194 LEU A N 1
ATOM 1514 C CA . LEU A 1 194 ? -4.552 -0.475 13.447 1.00 95.56 194 LEU A CA 1
ATOM 1515 C C . LEU A 1 194 ? -5.989 -0.736 13.926 1.00 95.56 194 LEU A C 1
ATOM 1517 O O . LEU A 1 194 ? -6.908 0.011 13.580 1.00 95.56 194 LEU A O 1
ATOM 1521 N N . LYS A 1 195 ? -6.177 -1.732 14.801 1.00 93.75 195 LYS A N 1
ATOM 1522 C CA . LYS A 1 195 ? -7.475 -2.034 15.425 1.00 93.75 195 LYS A CA 1
ATOM 1523 C C . LYS A 1 195 ? -7.963 -0.907 16.330 1.00 93.75 195 LYS A C 1
ATOM 1525 O O . LYS A 1 195 ? -9.126 -0.516 16.248 1.00 93.75 195 LYS A O 1
ATOM 1530 N N . GLN A 1 196 ? -7.093 -0.364 17.182 1.00 93.19 196 GLN A N 1
ATOM 1531 C CA . GLN A 1 196 ? -7.431 0.756 18.068 1.00 93.19 196 GLN A CA 1
ATOM 1532 C C . GLN A 1 196 ? -7.811 2.018 17.282 1.00 93.19 196 GLN A C 1
ATOM 1534 O O . GLN A 1 196 ? -8.706 2.755 17.703 1.00 93.19 196 GLN A O 1
ATOM 1539 N N . GLY A 1 197 ? -7.160 2.240 16.137 1.00 94.31 197 GLY A N 1
ATOM 1540 C CA . GLY A 1 197 ? -7.458 3.313 15.192 1.00 94.31 197 GLY A CA 1
ATOM 1541 C C . GLY A 1 197 ? -8.697 3.076 14.325 1.00 94.31 197 GLY A C 1
ATOM 1542 O O . GLY A 1 197 ? -9.104 3.992 13.617 1.00 94.31 197 GLY A O 1
ATOM 1543 N N . LEU A 1 198 ? -9.318 1.889 14.392 1.00 95.12 198 LEU A N 1
ATOM 1544 C CA . LEU A 1 198 ? -10.453 1.484 13.552 1.00 95.12 198 LEU A CA 1
ATOM 1545 C C . LEU A 1 198 ? -10.152 1.629 12.045 1.00 95.12 198 LEU A C 1
ATOM 1547 O O . LEU A 1 198 ? -11.011 2.040 11.258 1.00 95.12 198 LEU A O 1
ATOM 1551 N N . VAL A 1 199 ? -8.921 1.290 11.648 1.00 97.12 199 VAL A N 1
ATOM 1552 C CA . VAL A 1 199 ? -8.511 1.245 10.240 1.00 97.12 199 VAL A CA 1
ATOM 1553 C C . VAL A 1 199 ? -9.191 0.053 9.577 1.00 97.12 199 VAL A C 1
ATOM 1555 O O . VAL A 1 199 ? -8.950 -1.094 9.947 1.00 97.12 199 VAL A O 1
ATOM 1558 N N . GLY A 1 200 ? -10.066 0.320 8.609 1.00 96.88 200 GLY A N 1
ATOM 1559 C CA . GLY A 1 200 ? -10.748 -0.736 7.856 1.00 96.88 200 GLY A CA 1
ATOM 1560 C C . GLY A 1 200 ? -10.077 -1.064 6.534 1.00 96.88 200 GLY A C 1
ATOM 1561 O O . GLY A 1 200 ? -10.241 -2.170 6.024 1.00 96.88 200 GLY A O 1
ATOM 1562 N N . VAL A 1 201 ? -9.331 -0.113 5.974 1.00 97.44 201 VAL A N 1
ATOM 1563 C CA . VAL A 1 201 ? -8.619 -0.276 4.710 1.00 97.44 201 VAL A CA 1
ATOM 1564 C C . VAL A 1 201 ? -7.250 0.375 4.828 1.00 97.44 201 VAL A C 1
ATOM 1566 O O . VAL A 1 201 ? -7.158 1.545 5.188 1.00 97.44 201 VAL A O 1
ATOM 1569 N N . GLN A 1 202 ? -6.204 -0.371 4.492 1.00 97.81 202 GLN A N 1
ATOM 1570 C CA . GLN A 1 202 ? -4.824 0.092 4.497 1.00 97.81 202 GLN A CA 1
ATOM 1571 C C . GLN A 1 202 ? -4.192 -0.169 3.133 1.00 97.81 202 GLN A C 1
ATOM 1573 O O . GLN A 1 202 ? -4.042 -1.316 2.713 1.00 97.81 202 GLN A O 1
ATOM 1578 N N . MET A 1 203 ? -3.789 0.898 2.449 1.00 97.81 203 MET A N 1
ATOM 1579 C CA . MET A 1 203 ? -2.922 0.809 1.278 1.00 97.81 203 MET A CA 1
ATOM 1580 C C . MET A 1 203 ? -1.462 0.817 1.735 1.00 97.81 203 MET A C 1
ATOM 1582 O O . MET A 1 203 ? -0.948 1.830 2.214 1.00 97.81 203 MET A O 1
ATOM 1586 N N . TRP A 1 204 ? -0.791 -0.320 1.603 1.00 98.31 204 TRP A N 1
ATOM 1587 C CA . TRP A 1 204 ? 0.631 -0.445 1.881 1.00 98.31 204 TRP A CA 1
ATOM 1588 C C . TRP A 1 204 ? 1.446 0.048 0.690 1.00 98.31 204 TRP A C 1
ATOM 1590 O O . TRP A 1 204 ? 1.197 -0.323 -0.460 1.00 98.31 204 TRP A O 1
ATOM 1600 N N . SER A 1 205 ? 2.429 0.891 0.981 1.00 97.75 205 SER A N 1
ATOM 1601 C CA . SER A 1 205 ? 3.322 1.485 -0.005 1.00 97.75 205 SER A CA 1
ATOM 1602 C C . SER A 1 205 ? 4.447 0.508 -0.350 1.00 97.75 205 SER A C 1
ATOM 1604 O O . SER A 1 205 ? 5.342 0.262 0.460 1.00 97.75 205 SER A O 1
ATOM 1606 N N . ALA A 1 206 ? 4.418 -0.035 -1.567 1.00 98.19 206 ALA A N 1
ATOM 1607 C CA . ALA A 1 206 ? 5.562 -0.684 -2.193 1.00 98.19 206 ALA A CA 1
ATOM 1608 C C . ALA A 1 206 ? 6.476 0.406 -2.771 1.00 98.19 206 ALA A C 1
ATOM 1610 O O . ALA A 1 206 ? 6.432 0.723 -3.964 1.00 98.19 206 ALA A O 1
ATOM 1611 N N . TYR A 1 207 ? 7.224 1.049 -1.876 1.00 97.75 207 TYR A N 1
ATOM 1612 C CA . TYR A 1 207 ? 8.098 2.169 -2.197 1.00 97.75 207 TYR A CA 1
ATOM 1613 C C . TYR A 1 207 ? 9.401 1.726 -2.846 1.00 97.75 207 TYR A C 1
ATOM 1615 O O . TYR A 1 207 ? 10.065 0.805 -2.373 1.00 97.75 207 TYR A O 1
ATOM 1623 N N . VAL A 1 208 ? 9.775 2.446 -3.902 1.00 97.25 208 VAL A N 1
ATOM 1624 C CA . VAL A 1 208 ? 11.079 2.328 -4.541 1.00 97.25 208 VAL A CA 1
ATOM 1625 C C . VAL A 1 208 ? 11.818 3.668 -4.413 1.00 97.25 208 VAL A C 1
ATOM 1627 O O . VAL A 1 208 ? 11.248 4.708 -4.760 1.00 97.25 208 VAL A O 1
ATOM 1630 N N . PRO A 1 209 ? 13.053 3.669 -3.878 1.00 96.31 209 PRO A N 1
ATOM 1631 C CA . PRO A 1 209 ? 13.881 4.864 -3.803 1.00 96.31 209 PRO A CA 1
ATOM 1632 C C . PRO A 1 209 ? 14.289 5.334 -5.204 1.00 96.31 209 PRO A C 1
ATOM 1634 O O . PRO A 1 209 ? 14.528 4.522 -6.098 1.00 96.31 209 PRO A O 1
ATOM 1637 N N . CYS A 1 210 ? 14.389 6.650 -5.396 1.00 96.00 210 CYS A N 1
ATOM 1638 C CA . CYS A 1 210 ? 14.733 7.234 -6.698 1.00 96.00 210 CYS A CA 1
ATOM 1639 C C . CYS A 1 210 ? 16.135 6.836 -7.170 1.00 96.00 210 CYS A C 1
ATOM 1641 O O . CYS A 1 210 ? 16.386 6.773 -8.367 1.00 96.00 210 CYS A O 1
ATOM 1643 N N . GLU A 1 211 ? 17.019 6.498 -6.238 1.00 96.50 211 GLU A N 1
ATOM 1644 C CA . GLU A 1 211 ? 18.365 5.985 -6.465 1.00 96.50 211 GLU A CA 1
ATOM 1645 C C . GLU A 1 211 ? 18.364 4.649 -7.228 1.00 96.50 211 GLU A C 1
ATOM 1647 O O . GLU A 1 211 ? 19.372 4.289 -7.826 1.00 96.50 211 GLU A O 1
ATOM 1652 N N . ALA A 1 212 ? 17.241 3.922 -7.246 1.00 96.94 212 ALA A N 1
ATOM 1653 C CA . ALA A 1 212 ? 17.084 2.690 -8.016 1.00 96.94 212 ALA A CA 1
ATOM 1654 C C . ALA A 1 212 ? 16.669 2.935 -9.484 1.00 96.94 212 ALA A C 1
ATOM 1656 O O . ALA A 1 212 ? 16.599 1.987 -10.276 1.00 96.94 212 ALA A O 1
ATOM 1657 N N . LEU A 1 213 ? 16.355 4.181 -9.872 1.00 95.69 213 LEU A N 1
ATOM 1658 C CA . LEU A 1 213 ? 15.987 4.536 -11.245 1.00 95.69 213 LEU A CA 1
ATOM 1659 C C . LEU A 1 213 ? 17.132 4.198 -12.211 1.00 95.69 213 LEU A C 1
ATOM 1661 O O . LEU A 1 213 ? 18.263 4.635 -12.035 1.00 95.69 213 LEU A O 1
ATOM 1665 N N . GLY A 1 214 ? 16.826 3.418 -13.251 1.00 92.25 214 GLY A N 1
ATOM 1666 C CA . GLY A 1 214 ? 17.824 2.946 -14.220 1.00 92.25 214 GLY A CA 1
ATOM 1667 C C . GLY A 1 214 ? 18.710 1.802 -13.713 1.00 92.25 214 GLY A C 1
ATOM 1668 O O . GLY A 1 214 ? 19.567 1.337 -14.458 1.00 92.25 214 GLY A O 1
ATOM 1669 N N . LEU A 1 215 ? 18.487 1.331 -12.482 1.00 96.56 215 LEU A N 1
ATOM 1670 C CA . LEU A 1 215 ? 19.229 0.246 -11.846 1.00 96.56 215 LEU A CA 1
ATOM 1671 C C . LEU A 1 215 ? 18.289 -0.930 -11.529 1.00 96.56 215 LEU A C 1
ATOM 1673 O O . LEU A 1 215 ? 17.854 -1.649 -12.427 1.00 96.56 215 LEU A O 1
ATOM 1677 N N . ASP A 1 216 ? 17.961 -1.137 -10.256 1.00 97.38 216 ASP A N 1
ATOM 1678 C CA . ASP A 1 216 ? 17.239 -2.292 -9.723 1.00 97.38 216 ASP A CA 1
ATOM 1679 C C . ASP A 1 216 ? 15.797 -1.968 -9.282 1.00 97.38 216 ASP A C 1
ATOM 1681 O O . ASP A 1 216 ? 15.171 -2.756 -8.575 1.00 97.38 216 ASP A O 1
ATOM 1685 N N . ALA A 1 217 ? 15.218 -0.852 -9.747 1.00 98.00 217 ALA A N 1
ATOM 1686 C CA . ALA A 1 217 ? 13.878 -0.393 -9.354 1.00 98.00 217 ALA A CA 1
ATOM 1687 C C . ALA A 1 217 ? 12.777 -1.468 -9.446 1.00 98.00 217 ALA A C 1
ATOM 1689 O O . ALA A 1 217 ? 11.947 -1.588 -8.543 1.00 98.00 217 ALA A O 1
ATOM 1690 N N . VAL A 1 218 ? 12.770 -2.268 -10.518 1.00 98.19 218 VAL A N 1
ATOM 1691 C CA . VAL A 1 218 ? 11.784 -3.348 -10.716 1.00 98.19 218 VAL A CA 1
ATOM 1692 C C . VAL A 1 218 ? 11.965 -4.460 -9.676 1.00 98.19 218 VAL A C 1
ATOM 1694 O O . VAL A 1 218 ? 10.979 -4.981 -9.152 1.00 98.19 218 VAL A O 1
ATOM 1697 N N . GLN A 1 219 ? 13.216 -4.805 -9.353 1.00 98.31 219 GLN A N 1
ATOM 1698 C CA . GLN A 1 219 ? 13.536 -5.809 -8.339 1.00 98.31 219 GLN A CA 1
ATOM 1699 C C . GLN A 1 219 ? 13.113 -5.322 -6.948 1.00 98.31 219 GLN A C 1
ATOM 1701 O O . GLN A 1 219 ? 12.436 -6.041 -6.215 1.00 98.31 219 GLN A O 1
ATOM 1706 N N . VAL A 1 220 ? 13.443 -4.078 -6.597 1.00 98.25 220 VAL A N 1
ATOM 1707 C CA . VAL A 1 220 ? 13.029 -3.496 -5.315 1.00 98.25 220 VAL A CA 1
ATOM 1708 C C . VAL A 1 220 ? 11.505 -3.501 -5.197 1.00 98.25 220 VAL A C 1
ATOM 1710 O O . VAL A 1 220 ? 10.973 -3.931 -4.174 1.00 98.25 220 VAL A O 1
ATOM 1713 N N . ALA A 1 221 ? 10.789 -3.102 -6.252 1.00 98.25 221 ALA A N 1
ATOM 1714 C CA . ALA A 1 221 ? 9.330 -3.094 -6.264 1.00 98.25 221 ALA A CA 1
ATOM 1715 C C . ALA A 1 221 ? 8.733 -4.481 -5.992 1.00 98.25 221 ALA A C 1
ATOM 1717 O O . ALA A 1 221 ? 7.842 -4.602 -5.149 1.00 98.25 221 ALA A O 1
ATOM 1718 N N . ILE A 1 222 ? 9.216 -5.532 -6.668 1.00 98.38 222 ILE A N 1
ATOM 1719 C CA . ILE A 1 222 ? 8.669 -6.881 -6.475 1.00 98.38 222 ILE A CA 1
ATOM 1720 C C . ILE A 1 222 ? 8.974 -7.427 -5.075 1.00 98.38 222 ILE A C 1
ATOM 1722 O O . ILE A 1 222 ? 8.100 -8.044 -4.472 1.00 98.38 222 ILE A O 1
ATOM 1726 N N . GLU A 1 223 ? 10.146 -7.124 -4.512 1.00 98.44 223 GLU A N 1
ATOM 1727 C CA . GLU A 1 223 ? 10.487 -7.471 -3.127 1.00 98.44 223 GLU A CA 1
ATOM 1728 C C . GLU A 1 223 ? 9.575 -6.744 -2.121 1.00 98.44 223 GLU A C 1
ATOM 1730 O O . GLU A 1 223 ? 9.147 -7.335 -1.133 1.00 98.44 223 GLU A O 1
ATOM 1735 N N . GLN A 1 224 ? 9.217 -5.477 -2.368 1.00 98.50 224 GLN A N 1
ATOM 1736 C CA . GLN A 1 224 ? 8.255 -4.765 -1.515 1.00 98.50 224 GLN A CA 1
ATOM 1737 C C . GLN A 1 224 ? 6.835 -5.330 -1.621 1.00 98.50 224 GLN A C 1
ATOM 1739 O O . GLN A 1 224 ? 6.150 -5.469 -0.607 1.00 98.50 224 GLN A O 1
ATOM 1744 N N . ILE A 1 225 ? 6.389 -5.677 -2.832 1.00 98.56 225 ILE A N 1
ATOM 1745 C CA . ILE A 1 225 ? 5.104 -6.355 -3.045 1.00 98.56 225 ILE A CA 1
ATOM 1746 C C . ILE A 1 225 ? 5.076 -7.682 -2.279 1.00 98.56 225 ILE A C 1
ATOM 1748 O O . ILE A 1 225 ? 4.083 -7.989 -1.621 1.00 98.56 225 ILE A O 1
ATOM 1752 N N . ASP A 1 226 ? 6.161 -8.453 -2.349 1.00 98.44 226 ASP A N 1
ATOM 1753 C CA . ASP A 1 226 ? 6.306 -9.721 -1.638 1.00 98.44 226 ASP A CA 1
ATOM 1754 C C . ASP A 1 226 ? 6.184 -9.552 -0.115 1.00 98.44 226 ASP A C 1
ATOM 1756 O O . ASP A 1 226 ? 5.397 -10.263 0.510 1.00 98.44 226 ASP A O 1
ATOM 1760 N N . ILE A 1 227 ? 6.854 -8.552 0.475 1.00 97.94 227 ILE A N 1
ATOM 1761 C CA . ILE A 1 227 ? 6.706 -8.231 1.905 1.00 97.94 227 ILE A CA 1
ATOM 1762 C C . ILE A 1 227 ? 5.237 -7.985 2.258 1.00 97.94 227 ILE A C 1
ATOM 1764 O O . ILE A 1 227 ? 4.746 -8.550 3.228 1.00 97.94 227 ILE A O 1
ATOM 1768 N N . ILE A 1 228 ? 4.511 -7.176 1.480 1.00 98.19 228 ILE A N 1
ATOM 1769 C CA . ILE A 1 228 ? 3.102 -6.850 1.770 1.00 98.19 228 ILE A CA 1
ATOM 1770 C C . ILE A 1 228 ? 2.203 -8.090 1.664 1.00 98.19 228 ILE A C 1
ATOM 1772 O O . ILE A 1 228 ? 1.265 -8.261 2.450 1.00 98.19 228 ILE A O 1
ATOM 1776 N N . ARG A 1 229 ? 2.478 -8.972 0.699 1.00 98.06 229 ARG A N 1
ATOM 1777 C CA . ARG A 1 229 ? 1.743 -10.232 0.550 1.00 98.06 229 ARG A CA 1
ATOM 1778 C C . ARG A 1 229 ? 1.984 -11.146 1.745 1.00 98.06 229 ARG A C 1
ATOM 1780 O O . ARG A 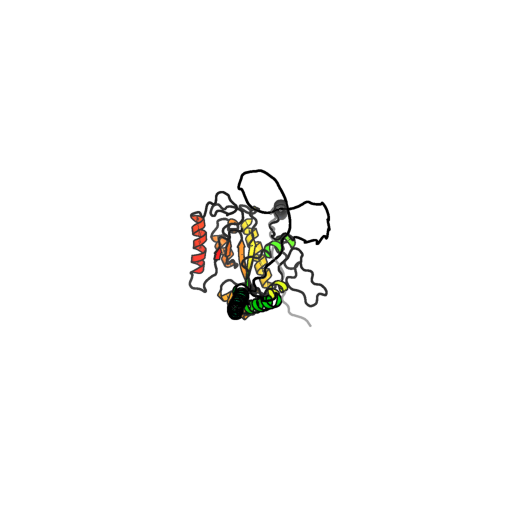1 229 ? 1.017 -11.490 2.415 1.00 98.06 229 ARG A O 1
ATOM 1787 N N . ARG A 1 230 ? 3.247 -11.425 2.084 1.00 97.00 230 ARG A N 1
ATOM 1788 C CA . ARG A 1 230 ? 3.603 -12.234 3.261 1.00 97.00 230 ARG A CA 1
ATOM 1789 C C . ARG A 1 230 ? 3.062 -11.638 4.555 1.00 97.00 230 ARG A C 1
ATOM 1791 O O . ARG A 1 230 ? 2.547 -12.370 5.387 1.00 97.00 230 ARG A O 1
ATOM 1798 N N . LEU A 1 231 ? 3.095 -10.312 4.698 1.00 95.00 231 LEU A N 1
ATOM 1799 C CA . LEU A 1 231 ? 2.500 -9.603 5.832 1.00 95.00 231 LEU A CA 1
ATOM 1800 C C . LEU A 1 231 ? 1.022 -9.957 5.996 1.00 95.00 231 LEU A C 1
ATOM 1802 O O . LEU A 1 231 ? 0.561 -10.211 7.105 1.00 95.00 231 LEU A O 1
ATOM 1806 N N . THR A 1 232 ? 0.291 -9.982 4.887 1.00 95.31 232 THR A N 1
ATOM 1807 C CA . THR A 1 232 ? -1.136 -10.298 4.881 1.00 95.31 232 THR A CA 1
ATOM 1808 C C . THR A 1 232 ? -1.375 -11.792 5.130 1.00 95.31 232 THR A C 1
ATOM 1810 O O . THR A 1 232 ? -2.240 -12.147 5.927 1.00 95.31 232 THR A O 1
ATOM 1813 N N . ASP A 1 233 ? -0.562 -12.662 4.527 1.00 95.19 233 ASP A N 1
ATOM 1814 C CA . ASP A 1 233 ? -0.647 -14.121 4.678 1.00 95.19 233 ASP A CA 1
ATOM 1815 C C . ASP A 1 233 ? -0.308 -14.584 6.111 1.00 95.19 233 ASP A C 1
ATOM 1817 O O . ASP A 1 233 ? -0.907 -15.529 6.623 1.00 95.19 233 ASP A O 1
ATOM 1821 N N . MET A 1 234 ? 0.596 -13.884 6.803 1.00 93.31 234 MET A N 1
ATOM 1822 C CA . MET A 1 234 ? 0.936 -14.145 8.209 1.00 93.31 234 MET A CA 1
ATOM 1823 C C . MET A 1 234 ? -0.121 -13.621 9.193 1.00 93.31 234 MET A C 1
ATOM 1825 O O . MET A 1 234 ? -0.200 -14.099 10.320 1.00 93.31 234 MET A O 1
ATOM 1829 N N . ASN A 1 235 ? -0.941 -12.644 8.790 1.00 93.38 235 ASN A N 1
ATOM 1830 C CA . ASN A 1 235 ? -1.927 -11.983 9.652 1.00 93.38 235 ASN A CA 1
ATOM 1831 C C . ASN A 1 235 ? -3.356 -12.189 9.126 1.00 93.38 235 ASN A C 1
ATOM 1833 O O . ASN A 1 235 ? -4.169 -11.261 9.113 1.00 93.38 235 ASN A O 1
ATOM 1837 N N . THR A 1 236 ? -3.676 -13.411 8.694 1.00 94.50 236 THR A N 1
ATOM 1838 C CA . THR A 1 236 ? -4.977 -13.763 8.091 1.00 94.50 236 THR A CA 1
ATOM 1839 C C . THR A 1 236 ? -6.156 -13.637 9.045 1.00 94.50 236 THR A C 1
ATOM 1841 O O . THR A 1 236 ? -7.283 -13.511 8.589 1.00 94.50 236 THR A O 1
ATOM 1844 N N . LEU A 1 237 ? -5.945 -13.635 10.362 1.00 94.44 237 LEU A N 1
ATOM 1845 C CA . LEU A 1 237 ? -7.023 -13.367 11.323 1.00 94.44 237 LEU A CA 1
ATOM 1846 C C . LEU A 1 237 ? -7.454 -11.895 11.318 1.00 94.44 237 LEU A C 1
ATOM 1848 O O . LEU A 1 237 ? -8.603 -11.589 11.616 1.00 94.44 237 LEU A O 1
ATOM 1852 N N . ASP A 1 238 ? -6.542 -10.994 10.959 1.00 95.44 238 ASP A N 1
ATOM 1853 C CA . ASP A 1 238 ? -6.708 -9.553 11.139 1.00 95.44 238 ASP A CA 1
ATOM 1854 C C . ASP A 1 238 ? -6.817 -8.803 9.813 1.00 95.44 238 ASP A C 1
ATOM 1856 O O . ASP A 1 238 ? -7.385 -7.712 9.755 1.00 95.44 238 ASP A O 1
ATOM 1860 N N . THR A 1 239 ? -6.273 -9.377 8.742 1.00 95.94 239 THR A N 1
ATOM 1861 C CA . THR A 1 239 ? -6.115 -8.711 7.453 1.00 95.94 239 THR A CA 1
ATOM 1862 C C . THR A 1 239 ? -6.480 -9.630 6.292 1.00 95.94 239 THR A C 1
ATOM 1864 O O . THR A 1 239 ? -6.358 -10.851 6.376 1.00 95.94 239 THR A O 1
ATOM 1867 N N . MET A 1 240 ? -6.928 -9.036 5.188 1.00 97.06 240 MET A N 1
ATOM 1868 C CA . MET A 1 240 ? -7.216 -9.736 3.937 1.00 97.06 240 MET A CA 1
ATOM 1869 C C . MET A 1 240 ? -6.682 -8.929 2.759 1.00 97.06 240 MET A C 1
ATOM 1871 O O . MET A 1 240 ? -6.965 -7.735 2.651 1.00 97.06 240 MET A O 1
ATOM 1875 N N . LEU A 1 241 ? -5.954 -9.577 1.845 1.00 97.75 241 LEU A N 1
ATOM 1876 C CA . LEU A 1 241 ? -5.454 -8.917 0.641 1.00 97.75 241 LEU A CA 1
ATOM 1877 C C . LEU A 1 241 ? -6.641 -8.594 -0.271 1.00 97.75 241 LEU A C 1
ATOM 1879 O O . LEU A 1 241 ? -7.310 -9.496 -0.776 1.00 97.75 241 LEU A O 1
ATOM 1883 N N . ALA A 1 242 ? -6.890 -7.310 -0.494 1.00 96.62 242 ALA A N 1
ATOM 1884 C CA . ALA A 1 242 ? -7.984 -6.814 -1.307 1.00 96.62 242 ALA A CA 1
ATOM 1885 C C . ALA A 1 242 ? -7.483 -6.364 -2.682 1.00 96.62 242 ALA A C 1
ATOM 1887 O O . ALA A 1 242 ? -6.551 -5.571 -2.818 1.00 96.62 242 ALA A O 1
ATOM 1888 N N . LYS A 1 243 ? -8.146 -6.861 -3.726 1.00 94.75 243 LYS A N 1
ATOM 1889 C CA . LYS A 1 243 ? -7.844 -6.582 -5.134 1.00 94.75 243 LYS A CA 1
ATOM 1890 C C . LYS A 1 243 ? -8.994 -5.849 -5.834 1.00 94.75 243 LYS A C 1
ATOM 1892 O O . LYS A 1 243 ? -8.916 -5.559 -7.029 1.00 94.75 243 LYS A O 1
ATOM 1897 N N . SER A 1 244 ? -10.067 -5.545 -5.120 1.00 91.56 244 SER A N 1
ATOM 1898 C CA . SER A 1 244 ? -11.253 -4.876 -5.640 1.00 91.56 244 SER A CA 1
ATOM 1899 C C . SER A 1 244 ? -12.032 -4.222 -4.503 1.00 91.56 244 SER A C 1
ATOM 1901 O O . SER A 1 244 ? -11.820 -4.528 -3.329 1.00 91.56 244 SER A O 1
ATOM 1903 N N . SER A 1 245 ? -12.981 -3.348 -4.843 1.00 91.31 245 SER A N 1
ATOM 1904 C CA . SER A 1 245 ? -13.923 -2.813 -3.853 1.00 91.31 245 SER A CA 1
ATOM 1905 C C . SER A 1 245 ? -14.777 -3.918 -3.229 1.00 91.31 245 SER A C 1
ATOM 1907 O O . SER A 1 245 ? -15.078 -3.858 -2.042 1.00 91.31 245 SER A O 1
ATOM 1909 N N . LYS A 1 246 ? -15.111 -4.965 -3.996 1.00 94.19 246 LYS A N 1
ATOM 1910 C CA . LYS A 1 246 ? -15.815 -6.149 -3.489 1.00 94.19 246 LYS A CA 1
ATOM 1911 C C . LYS A 1 246 ? -15.017 -6.844 -2.385 1.00 94.19 246 LYS A C 1
A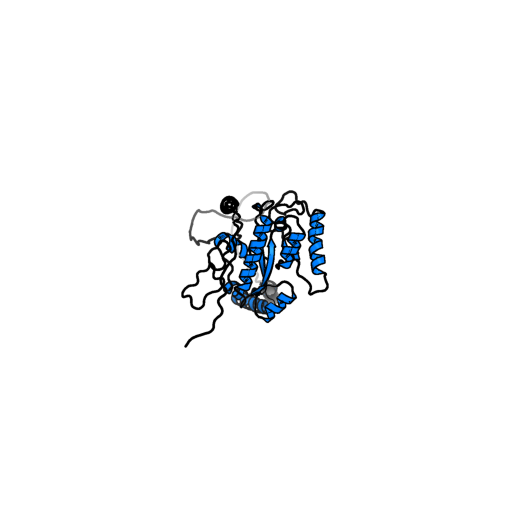TOM 1913 O O . LYS A 1 246 ? -15.594 -7.177 -1.356 1.00 94.19 246 LYS A O 1
ATOM 1918 N N . ASP A 1 247 ? -13.706 -6.997 -2.559 1.00 95.75 247 ASP A N 1
ATOM 1919 C CA . ASP A 1 247 ? -12.849 -7.609 -1.536 1.00 95.75 247 ASP A CA 1
ATOM 1920 C C . ASP A 1 247 ? -12.792 -6.765 -0.260 1.00 95.75 247 ASP A C 1
ATOM 1922 O O . ASP A 1 247 ? -12.771 -7.321 0.832 1.00 95.75 247 ASP A O 1
ATOM 1926 N N . ILE A 1 248 ? -12.848 -5.431 -0.377 1.00 94.62 248 ILE A N 1
ATOM 1927 C CA . ILE A 1 248 ? -12.944 -4.534 0.786 1.00 94.62 248 ILE A CA 1
ATOM 1928 C C . ILE A 1 248 ? -14.233 -4.809 1.577 1.00 94.62 248 ILE A C 1
ATOM 1930 O O . ILE A 1 248 ? -14.199 -4.909 2.804 1.00 94.62 248 ILE A O 1
ATOM 1934 N N . PHE A 1 249 ? -15.370 -4.977 0.893 1.00 94.00 249 PHE A N 1
ATOM 1935 C CA . PHE A 1 249 ? -16.624 -5.345 1.556 1.00 94.00 249 PHE A CA 1
ATOM 1936 C C . PHE A 1 249 ? -16.560 -6.742 2.191 1.00 94.00 249 PHE A C 1
ATOM 1938 O O . PHE A 1 249 ? -17.067 -6.919 3.297 1.00 94.00 249 PHE A O 1
ATOM 1945 N N . ILE A 1 250 ? -15.915 -7.714 1.536 1.00 96.38 250 ILE A N 1
ATOM 1946 C CA . ILE A 1 250 ? -15.723 -9.067 2.084 1.00 96.38 250 ILE A CA 1
ATOM 1947 C C . ILE A 1 250 ? -14.854 -9.025 3.346 1.00 96.38 250 ILE A C 1
ATOM 1949 O O . ILE A 1 250 ? -15.235 -9.611 4.358 1.00 96.38 250 ILE A O 1
ATOM 1953 N N . ALA A 1 251 ? -13.730 -8.303 3.323 1.00 96.19 251 ALA A N 1
ATOM 1954 C CA . ALA A 1 251 ? -12.864 -8.131 4.489 1.00 96.19 251 ALA A CA 1
ATOM 1955 C C . ALA A 1 251 ? -13.652 -7.543 5.668 1.00 96.19 251 ALA A C 1
ATOM 1957 O O . ALA A 1 251 ? -13.625 -8.083 6.773 1.00 96.19 251 ALA A O 1
ATOM 1958 N N . ARG A 1 252 ? -14.471 -6.516 5.403 1.00 93.31 252 ARG A N 1
ATOM 1959 C CA . ARG A 1 252 ? -15.353 -5.921 6.412 1.00 93.31 252 ARG A CA 1
ATOM 1960 C C . ARG A 1 252 ? -16.338 -6.931 7.008 1.00 93.31 252 ARG A C 1
ATOM 1962 O O . ARG A 1 252 ? -16.510 -6.945 8.224 1.00 93.31 252 ARG A O 1
ATOM 1969 N N . GLN A 1 253 ? -16.983 -7.761 6.185 1.00 94.94 253 GLN A N 1
ATOM 1970 C CA . GLN A 1 253 ? -17.907 -8.805 6.658 1.00 94.94 253 GLN A CA 1
ATOM 1971 C C . GLN A 1 253 ? -17.207 -9.856 7.527 1.00 94.94 253 GLN A C 1
ATOM 1973 O O . GLN A 1 253 ? -17.819 -10.413 8.430 1.00 94.94 253 GLN A O 1
ATOM 1978 N N . ARG A 1 254 ? -15.918 -10.098 7.275 1.00 96.06 254 ARG A N 1
ATOM 1979 C CA . ARG A 1 254 ? -15.068 -11.002 8.060 1.00 96.06 254 ARG A CA 1
ATOM 1980 C C . ARG A 1 254 ? -14.427 -10.335 9.277 1.00 96.06 254 ARG A C 1
ATOM 1982 O O . ARG A 1 254 ? -13.609 -10.962 9.937 1.00 96.06 254 ARG A O 1
ATOM 1989 N N . HIS A 1 255 ? -14.776 -9.080 9.570 1.00 94.31 255 HIS A N 1
ATOM 1990 C CA . HIS A 1 255 ? -14.149 -8.274 10.622 1.00 94.31 255 HIS A CA 1
ATOM 1991 C C . HIS A 1 255 ? -12.622 -8.130 10.469 1.00 94.31 255 HIS A C 1
ATOM 1993 O O . HIS A 1 255 ? -11.908 -7.942 11.452 1.00 94.31 255 HIS A O 1
ATOM 1999 N N . GLN A 1 256 ? -12.135 -8.179 9.227 1.00 96.38 256 GLN A N 1
ATOM 2000 C CA . GLN A 1 256 ? -10.735 -8.009 8.849 1.00 96.38 256 GLN A CA 1
ATOM 2001 C C . GLN A 1 256 ? -10.502 -6.624 8.238 1.00 96.38 256 GLN A C 1
ATOM 2003 O O . GLN A 1 256 ? -11.385 -6.041 7.601 1.00 96.38 256 GLN A O 1
ATOM 2008 N N . MET A 1 257 ? -9.278 -6.121 8.368 1.00 96.69 257 MET A N 1
ATOM 2009 C CA . MET A 1 257 ? -8.807 -4.960 7.622 1.00 96.69 257 MET A CA 1
ATOM 2010 C C . MET A 1 257 ? -8.478 -5.361 6.177 1.00 96.69 257 MET A C 1
ATOM 2012 O O . MET A 1 257 ? -7.745 -6.320 5.930 1.00 96.69 257 MET A O 1
ATOM 2016 N N . ALA A 1 258 ? -8.967 -4.599 5.202 1.00 97.94 258 ALA A N 1
ATOM 2017 C CA . ALA A 1 258 ? -8.571 -4.767 3.811 1.00 97.94 258 ALA A CA 1
ATOM 2018 C C . ALA A 1 258 ? -7.151 -4.219 3.585 1.00 97.94 258 ALA A C 1
ATOM 2020 O O . ALA A 1 258 ? -6.886 -3.038 3.799 1.00 97.94 258 ALA A O 1
ATOM 2021 N N . SER A 1 259 ? -6.250 -5.077 3.125 1.00 98.06 259 SER A N 1
ATOM 2022 C CA . SER A 1 259 ? -4.853 -4.786 2.803 1.00 98.06 259 SER A CA 1
ATOM 2023 C C . SER A 1 259 ? -4.719 -4.597 1.289 1.00 98.06 259 SER A C 1
ATOM 2025 O O . SER A 1 259 ? -5.021 -5.517 0.533 1.00 98.06 259 SER A O 1
ATOM 2027 N N . LEU A 1 260 ? -4.318 -3.417 0.817 1.00 98.00 260 LEU A N 1
ATOM 2028 C CA . LEU A 1 260 ? -4.083 -3.136 -0.606 1.00 98.00 260 LEU A CA 1
ATOM 2029 C C . LEU A 1 260 ? -2.609 -2.826 -0.857 1.00 98.00 260 LEU A C 1
ATOM 2031 O O . LEU A 1 260 ? -1.895 -2.382 0.037 1.00 98.00 260 LEU A O 1
ATOM 2035 N N . ILE A 1 261 ? -2.165 -3.025 -2.098 1.00 98.31 261 ILE A N 1
ATOM 2036 C CA . ILE A 1 261 ? -0.794 -2.741 -2.529 1.00 98.31 261 ILE A CA 1
ATOM 2037 C C . ILE A 1 261 ? -0.795 -1.530 -3.463 1.00 98.31 261 ILE A C 1
ATOM 2039 O O . ILE A 1 261 ? -1.436 -1.555 -4.519 1.00 98.31 261 ILE A O 1
ATOM 2043 N N . GLY A 1 262 ? -0.037 -0.496 -3.105 1.00 97.38 262 GLY A N 1
ATOM 2044 C CA . GLY A 1 262 ? 0.198 0.679 -3.939 1.00 97.38 262 GLY A CA 1
ATOM 2045 C C . GLY A 1 262 ? 1.675 0.812 -4.277 1.00 97.38 262 GLY A C 1
ATOM 2046 O O . GLY A 1 262 ? 2.503 0.908 -3.378 1.00 97.38 262 GLY A O 1
ATOM 2047 N N . ILE A 1 263 ? 2.017 0.832 -5.564 1.00 97.75 263 ILE A N 1
ATOM 2048 C CA . ILE A 1 263 ? 3.393 1.063 -6.014 1.00 97.75 263 ILE A CA 1
ATOM 2049 C C . ILE A 1 263 ? 3.696 2.559 -5.908 1.00 97.75 263 ILE A C 1
ATOM 2051 O O . ILE A 1 263 ? 2.988 3.370 -6.510 1.00 97.75 263 ILE A O 1
ATOM 2055 N N . LYS A 1 264 ? 4.739 2.940 -5.162 1.00 95.94 264 LYS A N 1
ATOM 2056 C CA . LYS A 1 264 ? 5.134 4.348 -4.999 1.00 95.94 264 LYS A CA 1
ATOM 2057 C C . LYS A 1 264 ? 6.368 4.648 -5.850 1.00 95.94 264 LYS A C 1
ATOM 2059 O O . LYS A 1 264 ? 7.483 4.320 -5.453 1.00 95.94 264 LYS A O 1
ATOM 2064 N N . GLY A 1 265 ? 6.135 5.310 -6.986 1.00 94.62 265 GLY A N 1
ATOM 2065 C CA . GLY A 1 265 ? 7.149 5.761 -7.939 1.00 94.62 265 GLY A CA 1
ATOM 2066 C C . GLY A 1 265 ? 7.048 5.032 -9.280 1.00 94.62 265 GLY A C 1
ATOM 2067 O O . GLY A 1 265 ? 7.236 3.821 -9.351 1.00 94.62 265 GLY A O 1
ATOM 2068 N N . GLY A 1 266 ? 6.796 5.761 -10.371 1.00 95.00 266 GLY A N 1
ATOM 2069 C CA . GLY A 1 266 ? 6.663 5.174 -11.709 1.00 95.00 266 GLY A CA 1
ATOM 2070 C C . GLY A 1 266 ? 7.945 4.550 -12.256 1.00 95.00 266 GLY A C 1
ATOM 2071 O O . GLY A 1 266 ? 7.875 3.650 -13.087 1.00 95.00 266 GLY A O 1
ATOM 2072 N N . HIS A 1 267 ? 9.124 4.926 -11.757 1.00 96.12 267 HIS A N 1
ATOM 2073 C CA . HIS A 1 267 ? 10.375 4.253 -12.128 1.00 96.12 267 HIS A CA 1
ATOM 2074 C C . HIS A 1 267 ? 10.362 2.753 -11.787 1.00 96.12 267 HIS A C 1
ATOM 2076 O O . HIS A 1 267 ? 11.038 1.977 -12.458 1.00 96.12 267 HIS A O 1
ATOM 2082 N N . ALA A 1 268 ? 9.531 2.325 -10.827 1.00 97.50 268 ALA A N 1
ATOM 2083 C CA . ALA A 1 268 ? 9.325 0.923 -10.476 1.00 97.50 268 ALA A CA 1
ATOM 2084 C C . ALA A 1 268 ? 8.876 0.050 -11.658 1.00 97.50 268 ALA A C 1
ATOM 2086 O O . ALA A 1 268 ? 9.134 -1.150 -11.653 1.00 97.50 268 ALA A O 1
ATOM 2087 N N . ILE A 1 269 ? 8.209 0.621 -12.674 1.00 96.12 269 ILE A N 1
ATOM 2088 C CA . ILE A 1 269 ? 7.782 -0.145 -13.855 1.00 96.12 269 ILE A CA 1
ATOM 2089 C C . ILE A 1 269 ? 8.861 -0.238 -14.940 1.00 96.12 269 ILE A C 1
ATOM 2091 O O . ILE A 1 269 ? 8.621 -0.877 -15.961 1.00 96.12 269 ILE A O 1
ATOM 2095 N N . GLY A 1 270 ? 10.016 0.417 -14.772 1.00 95.00 270 GLY A N 1
ATOM 2096 C CA . GLY A 1 270 ? 11.105 0.394 -15.756 1.00 95.00 270 GLY A CA 1
ATOM 2097 C C . GLY A 1 270 ? 10.666 0.815 -17.162 1.00 95.00 270 GLY A C 1
ATOM 2098 O O . GLY A 1 270 ? 11.117 0.237 -18.145 1.00 95.00 270 GLY A O 1
ATOM 2099 N N . SER A 1 271 ? 9.710 1.748 -17.261 1.00 94.25 271 SER A N 1
ATOM 2100 C CA . SER A 1 271 ? 9.069 2.152 -18.525 1.00 94.25 271 SER A CA 1
ATOM 2101 C C . SER A 1 271 ? 8.500 0.976 -19.341 1.00 94.25 271 SER A C 1
ATOM 2103 O O . SER A 1 271 ? 8.464 1.015 -20.568 1.00 94.25 271 SER A O 1
ATOM 2105 N N . SER A 1 272 ? 8.020 -0.075 -18.664 1.00 93.75 272 SER A N 1
ATOM 2106 C CA . SER A 1 272 ? 7.482 -1.288 -19.281 1.00 93.75 272 SER A CA 1
ATOM 2107 C C . SER A 1 272 ? 6.034 -1.553 -18.869 1.00 93.75 272 SER A C 1
ATOM 2109 O O . SER A 1 272 ? 5.712 -1.815 -17.707 1.00 93.75 272 SER A O 1
ATOM 2111 N N . LEU A 1 273 ? 5.134 -1.580 -19.858 1.00 91.31 273 LEU A N 1
ATOM 2112 C CA . LEU A 1 273 ? 3.737 -1.970 -19.641 1.00 91.31 273 LEU A CA 1
ATOM 2113 C C . LEU A 1 273 ? 3.592 -3.449 -19.255 1.00 91.31 273 LEU A C 1
ATOM 2115 O O . LEU A 1 273 ? 2.597 -3.820 -18.631 1.00 91.31 273 LEU A O 1
ATOM 2119 N N . ALA A 1 274 ? 4.557 -4.298 -19.622 1.00 94.50 274 ALA A N 1
ATOM 2120 C CA . ALA A 1 274 ? 4.569 -5.691 -19.190 1.00 94.50 274 ALA A CA 1
ATOM 2121 C C . ALA A 1 274 ? 4.797 -5.777 -17.677 1.00 94.50 274 ALA A C 1
ATOM 2123 O O . ALA A 1 274 ? 4.036 -6.456 -16.996 1.00 94.50 274 ALA A O 1
ATOM 2124 N N . VAL A 1 275 ? 5.754 -5.009 -17.145 1.00 96.38 275 VAL A N 1
ATOM 2125 C CA . VAL A 1 275 ? 6.002 -4.920 -15.698 1.00 96.38 275 VAL A CA 1
ATOM 2126 C C . VAL A 1 275 ? 4.777 -4.366 -14.969 1.00 96.38 275 VAL A C 1
ATOM 2128 O O . VAL A 1 275 ? 4.349 -4.946 -13.974 1.00 96.38 275 VAL A O 1
ATOM 2131 N N . LEU A 1 276 ? 4.140 -3.317 -15.505 1.00 93.81 276 LEU A N 1
ATOM 2132 C CA . LEU A 1 276 ? 2.894 -2.779 -14.947 1.00 93.81 276 LEU A CA 1
ATOM 2133 C C . LEU A 1 276 ? 1.787 -3.847 -14.847 1.00 93.81 276 LEU A C 1
ATOM 2135 O O . LEU A 1 276 ? 1.140 -3.974 -13.806 1.00 93.81 276 LEU A O 1
ATOM 2139 N N . ARG A 1 277 ? 1.580 -4.644 -15.906 1.00 93.06 277 ARG A N 1
ATOM 2140 C CA . ARG A 1 277 ? 0.620 -5.763 -15.891 1.00 93.06 277 ARG A CA 1
ATOM 2141 C C . ARG A 1 277 ? 1.026 -6.853 -14.901 1.00 93.06 277 ARG A C 1
ATOM 2143 O O . ARG A 1 277 ? 0.165 -7.366 -14.194 1.00 93.06 277 ARG A O 1
ATOM 2150 N N . SER A 1 278 ? 2.313 -7.175 -14.806 1.00 96.31 278 SER A N 1
ATOM 2151 C CA . SER A 1 278 ? 2.818 -8.157 -13.844 1.00 96.31 278 SER A CA 1
ATOM 2152 C C . SER A 1 278 ? 2.552 -7.722 -12.403 1.00 96.31 278 SER A C 1
ATOM 2154 O O . SER A 1 278 ? 2.009 -8.511 -11.631 1.00 96.31 278 SER A O 1
ATOM 2156 N N . PHE A 1 279 ? 2.828 -6.460 -12.053 1.00 96.88 279 PHE A N 1
ATOM 2157 C CA . PHE A 1 279 ? 2.497 -5.898 -10.737 1.00 96.88 279 PHE A CA 1
ATOM 2158 C C . PHE A 1 279 ? 1.000 -5.974 -10.441 1.00 96.88 279 PHE A C 1
ATOM 2160 O O . PHE A 1 279 ? 0.598 -6.367 -9.344 1.00 96.88 279 PHE A O 1
ATOM 2167 N N . TYR A 1 280 ? 0.162 -5.665 -11.430 1.00 94.75 280 TYR A N 1
ATOM 2168 C CA . TYR A 1 280 ? -1.281 -5.811 -11.294 1.00 94.75 280 TYR A CA 1
ATOM 2169 C C . TYR A 1 280 ? -1.698 -7.261 -10.993 1.00 94.75 280 TYR A C 1
ATOM 2171 O O . TYR A 1 280 ? -2.497 -7.496 -10.079 1.00 94.75 280 TYR A O 1
ATOM 2179 N N . SER A 1 281 ? -1.129 -8.242 -11.698 1.00 94.75 281 SER A N 1
ATOM 2180 C CA . SER A 1 281 ? -1.404 -9.670 -11.481 1.00 94.75 281 SER A CA 1
ATOM 2181 C C . SER A 1 281 ? -1.034 -10.131 -10.069 1.00 94.75 281 SER A C 1
ATOM 2183 O O . SER A 1 281 ? -1.798 -10.867 -9.438 1.00 94.75 281 SER A O 1
ATOM 2185 N N . VAL A 1 282 ? 0.083 -9.640 -9.521 1.00 96.25 282 VAL A N 1
ATOM 2186 C CA . VAL A 1 282 ? 0.515 -9.978 -8.152 1.00 96.25 282 VAL A CA 1
ATOM 2187 C C . VAL A 1 282 ? -0.180 -9.161 -7.056 1.00 96.25 282 VAL A C 1
ATOM 2189 O O . VAL A 1 282 ? 0.026 -9.434 -5.878 1.00 96.25 282 VAL A O 1
ATOM 2192 N N . GLY A 1 283 ? -1.075 -8.232 -7.411 1.00 94.94 283 GLY A N 1
ATOM 2193 C CA . GLY A 1 283 ? -1.996 -7.591 -6.466 1.00 94.94 283 GLY A CA 1
ATOM 2194 C C . GLY A 1 283 ? -1.899 -6.071 -6.356 1.00 94.94 283 GLY A C 1
ATOM 2195 O O . GLY A 1 283 ? -2.680 -5.497 -5.604 1.00 94.94 283 GLY A O 1
ATOM 2196 N N . ALA A 1 284 ? -1.020 -5.400 -7.105 1.00 96.31 284 ALA A N 1
ATOM 2197 C CA . ALA A 1 284 ? -0.944 -3.939 -7.096 1.00 96.31 284 ALA A CA 1
ATOM 2198 C C . ALA A 1 284 ? -2.245 -3.297 -7.607 1.00 96.31 284 ALA A C 1
ATOM 2200 O O . ALA A 1 284 ? -2.788 -3.699 -8.641 1.00 96.31 284 ALA A O 1
ATOM 2201 N N . ARG A 1 285 ? -2.760 -2.303 -6.879 1.00 95.12 285 ARG A N 1
ATOM 2202 C CA . ARG A 1 285 ? -4.029 -1.604 -7.161 1.00 95.12 285 ARG A CA 1
ATOM 2203 C C . ARG A 1 285 ? -3.902 -0.082 -7.247 1.00 95.12 285 ARG A C 1
ATOM 2205 O O . ARG A 1 285 ? -4.864 0.617 -7.561 1.00 95.12 285 ARG A O 1
ATOM 2212 N N . ALA A 1 286 ? -2.703 0.439 -7.040 1.00 93.81 286 ALA A N 1
ATOM 2213 C CA . ALA A 1 286 ? -2.384 1.835 -7.283 1.00 93.81 286 ALA A CA 1
ATOM 2214 C C . ALA A 1 286 ? -0.945 1.973 -7.783 1.00 93.81 286 ALA A C 1
ATOM 2216 O O . ALA A 1 286 ? -0.091 1.140 -7.472 1.00 93.81 286 ALA A O 1
ATOM 2217 N N . LEU A 1 287 ? -0.699 3.033 -8.546 1.00 94.31 287 LEU A N 1
ATOM 2218 C CA . LEU A 1 287 ? 0.631 3.472 -8.952 1.00 94.31 287 LEU A CA 1
ATOM 2219 C C . LEU A 1 287 ? 0.700 4.991 -8.780 1.00 94.31 287 LEU A C 1
ATOM 2221 O O . LEU A 1 287 ? -0.071 5.712 -9.418 1.00 94.31 287 LEU A O 1
ATOM 2225 N N . SER A 1 288 ? 1.621 5.464 -7.943 1.00 93.06 288 SER A N 1
ATOM 2226 C CA . SER A 1 288 ? 2.040 6.867 -7.947 1.00 93.06 288 SER A CA 1
ATOM 2227 C C . SER A 1 288 ? 2.937 7.096 -9.158 1.00 93.06 288 SER A C 1
ATOM 2229 O O . SER A 1 288 ? 3.967 6.429 -9.286 1.00 93.06 288 SER A O 1
ATOM 2231 N N . LEU A 1 289 ? 2.544 8.014 -10.050 1.00 92.44 289 LEU A N 1
ATOM 2232 C CA . LEU A 1 289 ? 3.249 8.232 -11.321 1.00 92.44 289 LEU A CA 1
ATOM 2233 C C . LEU A 1 289 ? 4.711 8.623 -11.115 1.00 92.44 289 LEU A C 1
ATOM 2235 O O . LEU A 1 289 ? 5.585 8.102 -11.794 1.00 92.44 289 LEU A O 1
ATOM 2239 N N . THR A 1 290 ? 4.984 9.481 -10.140 1.00 92.88 290 THR A N 1
ATOM 2240 C CA . THR A 1 290 ? 6.332 9.926 -9.786 1.00 92.88 290 THR A CA 1
ATOM 2241 C C . THR A 1 290 ? 6.537 9.860 -8.275 1.00 92.88 290 THR A C 1
ATOM 2243 O O . THR A 1 290 ? 5.588 9.706 -7.500 1.00 92.88 290 THR A O 1
ATOM 2246 N N . HIS A 1 291 ? 7.806 9.876 -7.868 1.00 91.94 291 HIS A N 1
ATOM 2247 C CA . HIS A 1 291 ? 8.196 10.214 -6.500 1.00 91.94 291 HIS A CA 1
ATOM 2248 C C . HIS A 1 291 ? 8.864 11.592 -6.553 1.00 91.94 291 HIS A C 1
ATOM 2250 O O . HIS A 1 291 ? 8.342 12.471 -7.221 1.00 91.94 291 HIS A O 1
ATOM 2256 N N . LYS A 1 292 ? 10.018 11.781 -5.910 1.00 91.62 292 LYS A N 1
ATOM 2257 C CA . LYS A 1 292 ? 10.799 13.020 -6.011 1.00 91.62 292 LYS A CA 1
ATOM 2258 C C . LYS A 1 292 ? 11.551 13.157 -7.343 1.00 91.62 292 LYS A C 1
ATOM 2260 O O . LYS A 1 292 ? 11.876 14.266 -7.739 1.00 91.62 292 LYS A O 1
ATOM 2265 N N . CYS A 1 293 ? 11.792 12.060 -8.054 1.00 91.62 293 CYS A N 1
ATOM 2266 C CA . CYS A 1 293 ? 12.512 12.035 -9.326 1.00 91.62 293 CYS A CA 1
ATOM 2267 C C . CYS A 1 293 ? 11.576 12.114 -10.537 1.00 91.62 293 CYS A C 1
ATOM 2269 O O . CYS A 1 293 ? 10.523 11.465 -10.564 1.00 91.62 293 CYS A O 1
ATOM 2271 N N . ASP A 1 294 ? 12.018 12.858 -11.552 1.00 92.12 294 ASP A N 1
ATOM 2272 C CA . ASP A 1 294 ? 11.425 12.856 -12.888 1.00 92.12 294 ASP A CA 1
ATOM 2273 C C . ASP A 1 294 ? 11.626 11.519 -13.596 1.00 92.12 294 ASP A C 1
ATOM 2275 O O . ASP A 1 294 ? 12.608 10.805 -13.385 1.00 92.12 294 ASP A O 1
ATOM 2279 N N . LEU A 1 295 ? 10.694 11.209 -14.493 1.00 92.69 295 LEU A N 1
ATOM 2280 C CA . LEU A 1 295 ? 10.768 10.087 -15.416 1.00 92.69 295 LEU A CA 1
ATOM 2281 C C . LEU A 1 295 ? 10.750 10.614 -16.847 1.00 92.69 295 LEU A C 1
ATOM 2283 O O . LEU A 1 295 ? 10.170 11.660 -17.127 1.00 92.69 295 LEU A O 1
ATOM 2287 N N . SER A 1 296 ? 11.244 9.814 -17.793 1.00 92.06 296 SER A N 1
ATOM 2288 C CA . SER A 1 296 ? 11.139 10.125 -19.230 1.00 92.06 296 SER A CA 1
ATOM 2289 C C . SER A 1 296 ? 9.694 10.271 -19.734 1.00 92.06 296 SER A C 1
ATOM 2291 O O . SER A 1 296 ? 9.460 10.676 -20.872 1.00 92.06 296 SER A O 1
ATOM 2293 N N . TRP A 1 297 ? 8.706 9.918 -18.908 1.00 91.94 297 TRP A N 1
ATOM 2294 C CA . TRP A 1 297 ? 7.295 9.941 -19.262 1.00 91.94 297 TRP A CA 1
ATOM 2295 C C . TRP A 1 297 ? 6.365 10.628 -18.262 1.00 91.94 297 TRP A C 1
ATOM 2297 O O . TRP A 1 297 ? 5.168 10.729 -18.547 1.00 91.94 297 TRP A O 1
ATOM 2307 N N . ALA A 1 298 ? 6.888 11.114 -17.136 1.00 92.50 298 ALA A N 1
ATOM 2308 C CA . ALA A 1 298 ? 6.123 11.862 -16.145 1.00 92.50 298 ALA A CA 1
ATOM 2309 C C . ALA A 1 298 ? 7.033 12.790 -15.325 1.00 92.50 298 ALA A C 1
ATOM 2311 O O . ALA A 1 298 ? 8.051 12.340 -14.799 1.00 92.50 298 ALA A O 1
ATOM 2312 N N . GLY A 1 299 ? 6.633 14.055 -15.192 1.00 91.19 299 GLY A N 1
ATOM 2313 C CA . GLY A 1 299 ? 7.277 15.033 -14.314 1.00 91.19 299 GLY A CA 1
ATOM 2314 C C . GLY A 1 299 ? 6.920 14.836 -12.835 1.00 91.19 299 GLY A C 1
ATOM 2315 O O . GLY A 1 299 ? 5.793 14.477 -12.482 1.00 91.19 299 GLY A O 1
ATOM 2316 N N . SER A 1 300 ? 7.900 15.051 -11.968 1.00 90.38 300 SER A N 1
ATOM 2317 C CA . SER A 1 300 ? 7.789 15.127 -10.514 1.00 90.38 300 SER A CA 1
ATOM 2318 C C . SER A 1 300 ? 7.498 16.561 -10.088 1.00 90.38 300 SER A C 1
ATOM 2320 O O . SER A 1 300 ? 8.075 17.497 -10.632 1.00 90.38 300 SER A O 1
ATOM 2322 N N . SER A 1 301 ? 6.673 16.738 -9.056 1.00 86.94 301 SER A N 1
ATOM 2323 C CA . SER A 1 301 ? 6.456 18.054 -8.436 1.00 86.94 301 SER A CA 1
ATOM 2324 C C . SER A 1 301 ? 7.672 18.567 -7.659 1.00 86.94 301 SER A C 1
ATOM 2326 O O . SER A 1 301 ? 7.688 19.712 -7.230 1.00 86.94 301 SER A O 1
ATOM 2328 N N . ALA A 1 302 ? 8.675 17.718 -7.423 1.00 85.31 302 ALA A N 1
ATOM 2329 C CA . ALA A 1 302 ? 9.947 18.136 -6.838 1.00 85.31 302 ALA A CA 1
ATOM 2330 C C . ALA A 1 302 ? 10.959 18.610 -7.900 1.00 85.31 302 ALA A C 1
ATOM 2332 O O . ALA A 1 302 ? 12.064 19.007 -7.539 1.00 85.31 302 ALA A O 1
ATOM 2333 N N . SER A 1 303 ? 10.608 18.540 -9.190 1.00 80.44 303 SER A N 1
ATOM 2334 C CA . SER A 1 303 ? 11.425 19.048 -10.293 1.00 80.44 303 SER A CA 1
ATOM 2335 C C . SER A 1 303 ? 10.966 20.437 -10.710 1.00 80.44 303 SER A C 1
ATOM 2337 O O . SER A 1 303 ? 9.774 20.689 -10.849 1.00 80.44 303 SER A O 1
ATOM 2339 N N . GLU A 1 304 ? 11.922 21.319 -10.991 1.00 74.00 304 GLU A N 1
ATOM 2340 C CA . GLU A 1 304 ? 11.661 22.689 -11.449 1.00 74.00 304 GLU A CA 1
ATOM 2341 C C . GLU A 1 304 ? 11.027 22.750 -12.848 1.00 74.00 304 GLU A C 1
ATOM 2343 O O . GLU A 1 304 ? 10.440 23.761 -13.221 1.00 74.00 304 GLU A O 1
ATOM 2348 N N . THR A 1 305 ? 11.152 21.680 -13.641 1.00 70.25 305 THR A N 1
ATOM 2349 C CA . THR A 1 305 ? 10.740 21.683 -15.056 1.00 70.25 305 THR A CA 1
ATOM 2350 C C . THR A 1 305 ? 9.297 21.227 -15.295 1.00 70.25 305 THR A C 1
ATOM 2352 O O . THR A 1 305 ? 8.802 21.412 -16.400 1.00 70.25 305 THR A O 1
ATOM 2355 N N . GLU A 1 306 ? 8.621 20.647 -14.290 1.00 63.38 306 GLU A N 1
ATOM 2356 C CA . GLU A 1 306 ? 7.215 20.184 -14.318 1.00 63.38 306 GLU A CA 1
ATOM 2357 C C . GLU A 1 306 ? 6.703 19.703 -15.699 1.00 63.38 306 GLU A C 1
ATOM 2359 O O . GLU A 1 306 ? 5.676 20.145 -16.214 1.00 63.38 306 GLU A O 1
ATOM 2364 N N . ASN A 1 307 ? 7.399 18.739 -16.314 1.00 75.38 307 ASN A N 1
ATOM 2365 C CA . ASN A 1 307 ? 7.184 18.339 -17.717 1.00 75.38 307 ASN A CA 1
ATOM 2366 C C . ASN A 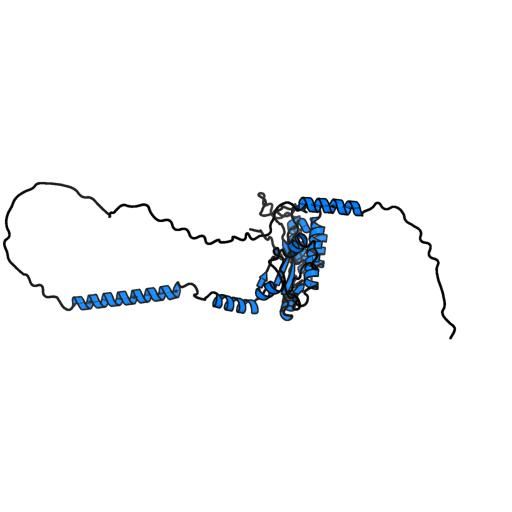1 307 ? 5.861 17.586 -18.017 1.00 75.38 307 ASN A C 1
ATOM 2368 O O . ASN A 1 307 ? 5.693 17.016 -19.100 1.00 75.38 307 ASN A O 1
ATOM 2372 N N . GLY A 1 308 ? 4.905 17.553 -17.083 1.00 87.00 308 GLY A N 1
ATOM 2373 C CA . GLY A 1 308 ? 3.612 16.884 -17.259 1.00 87.00 308 GLY A CA 1
ATOM 2374 C C . GLY A 1 308 ? 3.738 15.402 -17.652 1.00 87.00 308 GLY A C 1
ATOM 2375 O O . GLY A 1 308 ? 4.615 14.693 -17.162 1.00 87.00 308 GLY A O 1
ATOM 2376 N N . LEU A 1 309 ? 2.841 14.910 -18.519 1.00 90.75 309 LEU A N 1
ATOM 2377 C CA . LEU A 1 309 ? 2.880 13.540 -19.057 1.00 90.75 309 LEU A CA 1
ATOM 2378 C C . LEU A 1 309 ? 3.267 13.525 -20.536 1.00 90.75 309 LEU A C 1
ATOM 2380 O O . LEU A 1 309 ? 2.618 14.177 -21.361 1.00 90.75 309 LEU A O 1
ATOM 2384 N N . SER A 1 310 ? 4.237 12.676 -20.888 1.00 90.88 310 SER A N 1
ATOM 2385 C CA . SER A 1 310 ? 4.556 12.386 -22.290 1.00 90.88 310 SER A CA 1
ATOM 2386 C C . SER A 1 310 ? 3.459 11.538 -22.951 1.00 90.88 310 SER A C 1
ATOM 2388 O O . SER A 1 310 ? 2.540 11.048 -22.288 1.00 90.88 310 SER A O 1
ATOM 2390 N N . ALA A 1 311 ? 3.555 11.305 -24.266 1.00 89.75 311 ALA A N 1
ATOM 2391 C CA . ALA A 1 311 ? 2.649 10.388 -24.966 1.00 89.75 311 ALA A CA 1
ATOM 2392 C C . ALA A 1 311 ? 2.638 8.991 -24.317 1.00 89.75 311 ALA A C 1
ATOM 2394 O O . ALA A 1 311 ? 1.570 8.444 -24.045 1.00 89.75 311 ALA A O 1
ATOM 2395 N N . PHE A 1 312 ? 3.816 8.454 -23.980 1.00 86.69 312 PHE A N 1
ATOM 2396 C CA . PHE A 1 312 ? 3.926 7.190 -23.251 1.00 86.69 312 PHE A CA 1
ATOM 2397 C C . PHE A 1 312 ? 3.290 7.275 -21.857 1.00 86.69 312 PHE A C 1
ATOM 2399 O O . PHE A 1 312 ? 2.566 6.363 -21.467 1.00 86.69 312 PHE A O 1
ATOM 2406 N N . GLY A 1 313 ? 3.469 8.387 -21.136 1.00 87.25 313 GLY A N 1
ATOM 2407 C CA . GLY A 1 313 ? 2.832 8.604 -19.834 1.00 87.25 313 GLY A CA 1
ATOM 2408 C C . GLY A 1 313 ? 1.304 8.566 -19.901 1.00 87.25 313 GLY A C 1
ATOM 2409 O O . GLY A 1 313 ? 0.660 7.938 -19.062 1.00 87.25 313 GLY A O 1
ATOM 2410 N N . LYS A 1 314 ? 0.711 9.144 -20.953 1.00 87.12 314 LYS A N 1
ATOM 2411 C CA . LYS A 1 314 ? -0.735 9.049 -21.215 1.00 87.12 314 LYS A CA 1
ATOM 2412 C C . LYS A 1 314 ? -1.166 7.600 -21.480 1.00 87.12 314 LYS A C 1
ATOM 2414 O O . LYS A 1 314 ? -2.139 7.140 -20.887 1.00 87.12 314 LYS A O 1
ATOM 2419 N N . PHE A 1 315 ? -0.402 6.840 -22.270 1.00 84.19 315 PHE A N 1
ATOM 2420 C CA . PHE A 1 315 ? -0.662 5.407 -22.476 1.00 84.19 315 PHE A CA 1
ATOM 2421 C C . PHE A 1 315 ? -0.545 4.581 -21.186 1.00 84.19 315 PHE A C 1
ATOM 2423 O O . PHE A 1 315 ? -1.357 3.679 -20.960 1.00 84.19 315 PHE A O 1
ATOM 2430 N N . CYS A 1 316 ? 0.421 4.893 -20.318 1.00 83.62 316 CYS A N 1
ATOM 2431 C CA . CYS A 1 316 ? 0.543 4.289 -18.990 1.00 83.62 316 CYS A CA 1
ATOM 2432 C C . CYS A 1 316 ? -0.680 4.572 -18.116 1.00 83.62 316 CYS A C 1
ATOM 2434 O O . CYS A 1 316 ? -1.075 3.701 -17.344 1.00 83.62 316 CYS A O 1
ATOM 2436 N N . CYS A 1 317 ? -1.305 5.743 -18.258 1.00 80.88 317 CYS A N 1
ATOM 2437 C CA . CYS A 1 317 ? -2.537 6.070 -17.549 1.00 80.88 317 CYS A CA 1
ATOM 2438 C C . CYS A 1 317 ? -3.771 5.335 -18.106 1.00 80.88 317 CYS A C 1
ATOM 2440 O O . CYS A 1 317 ? -4.657 4.928 -17.349 1.00 80.88 317 CYS A O 1
ATOM 2442 N N . ASP A 1 318 ? -3.825 5.124 -19.420 1.00 75.00 318 ASP A N 1
ATOM 2443 C CA . ASP A 1 318 ? -4.958 4.475 -20.086 1.00 75.00 318 ASP A CA 1
ATOM 2444 C C . ASP A 1 318 ? -4.948 2.947 -19.966 1.00 75.00 318 ASP A C 1
ATOM 2446 O O . ASP A 1 318 ? -6.005 2.323 -19.844 1.00 75.00 318 ASP A O 1
ATOM 2450 N N . SER A 1 319 ? -3.769 2.321 -19.993 1.00 71.75 319 SER A N 1
ATOM 2451 C CA . SER A 1 319 ? -3.609 0.858 -19.976 1.00 71.75 319 SER A CA 1
ATOM 2452 C C . SER A 1 319 ? -4.320 0.193 -18.776 1.00 71.75 319 SER A C 1
ATOM 2454 O O . SER A 1 319 ? -5.180 -0.668 -18.982 1.00 71.75 319 SER A O 1
ATOM 2456 N N . PRO A 1 320 ? -4.101 0.648 -17.530 1.00 65.38 320 PRO A N 1
ATOM 2457 C CA . PRO A 1 320 ? -4.925 0.332 -16.370 1.00 65.38 320 PRO A CA 1
ATOM 2458 C C . PRO A 1 320 ? -6.433 0.439 -16.510 1.00 65.38 320 PRO A C 1
ATOM 2460 O O . PRO A 1 320 ? -7.149 -0.436 -16.029 1.00 65.38 320 PRO A O 1
ATOM 2463 N N . ARG A 1 321 ? -6.934 1.512 -17.131 1.00 62.19 321 ARG A N 1
ATOM 2464 C CA . ARG A 1 321 ? -8.378 1.711 -17.296 1.00 62.19 321 ARG A CA 1
ATOM 2465 C C . ARG A 1 321 ? -8.955 0.627 -18.195 1.00 62.19 321 ARG A C 1
ATOM 2467 O O . ARG A 1 321 ? -10.035 0.124 -17.915 1.00 62.19 321 ARG A O 1
ATOM 2474 N N . ARG A 1 322 ? -8.212 0.201 -19.223 1.00 60.81 322 ARG A N 1
ATOM 2475 C CA . ARG A 1 322 ? -8.600 -0.946 -20.061 1.00 60.81 322 ARG A CA 1
ATOM 2476 C C . ARG A 1 322 ? -8.576 -2.259 -19.282 1.00 60.81 322 ARG A C 1
ATOM 2478 O O . ARG A 1 322 ? -9.525 -3.025 -19.395 1.00 60.81 322 ARG A O 1
ATOM 2485 N N . LEU A 1 323 ? -7.556 -2.487 -18.448 1.00 60.28 323 LEU A N 1
ATOM 2486 C CA . LEU A 1 323 ? -7.509 -3.653 -17.550 1.00 60.28 323 LEU A CA 1
ATOM 2487 C C . LEU A 1 323 ? -8.705 -3.675 -16.586 1.00 60.28 323 LEU A C 1
ATOM 2489 O O . LEU A 1 323 ? -9.261 -4.736 -16.321 1.00 60.28 323 LEU A O 1
ATOM 2493 N N . ALA A 1 324 ? -9.127 -2.507 -16.098 1.00 56.62 324 ALA A N 1
ATOM 2494 C CA . ALA A 1 324 ? -10.261 -2.369 -15.193 1.00 56.62 324 ALA A CA 1
ATOM 2495 C C . ALA A 1 324 ? -11.643 -2.489 -15.875 1.00 56.62 324 ALA A C 1
ATOM 2497 O O . ALA A 1 324 ? -12.628 -2.731 -15.179 1.00 56.62 324 ALA A O 1
ATOM 2498 N N . ASN A 1 325 ? -11.718 -2.332 -17.203 1.00 49.47 325 ASN A N 1
ATOM 2499 C CA . ASN A 1 325 ? -12.958 -2.329 -17.992 1.00 49.47 325 ASN A CA 1
ATOM 2500 C C . ASN A 1 325 ? -13.283 -3.676 -18.673 1.00 49.47 325 ASN A C 1
ATOM 2502 O O . ASN A 1 325 ? -14.270 -3.759 -19.404 1.00 49.47 325 ASN A O 1
ATOM 2506 N N . HIS A 1 326 ? -12.503 -4.739 -18.445 1.00 46.62 326 HIS A N 1
ATOM 2507 C CA . HIS A 1 326 ? -12.930 -6.099 -18.807 1.00 46.62 326 HIS A CA 1
ATOM 2508 C C . HIS A 1 326 ? -14.151 -6.525 -17.957 1.00 46.62 326 HIS A C 1
ATOM 2510 O O . HIS A 1 326 ? -14.245 -6.108 -16.801 1.00 46.62 326 HIS A O 1
ATOM 2516 N N . PRO A 1 327 ? -15.091 -7.339 -18.491 1.00 35.28 327 PRO A N 1
ATOM 2517 C CA . PRO A 1 327 ? -16.350 -7.674 -17.825 1.00 35.28 327 PRO A CA 1
ATOM 2518 C C . PRO A 1 327 ? -16.082 -8.533 -16.579 1.00 35.28 327 PRO A C 1
ATOM 2520 O O . PRO A 1 327 ? -15.951 -9.751 -16.641 1.00 35.28 327 PRO A O 1
ATOM 2523 N N . GLY A 1 328 ? -15.951 -7.859 -15.441 1.00 43.78 328 GLY A N 1
ATOM 2524 C CA . GLY A 1 328 ? -15.597 -8.397 -14.133 1.00 43.78 328 GLY A CA 1
ATOM 2525 C C . GLY A 1 328 ? -15.819 -7.333 -13.047 1.00 43.78 328 GLY A C 1
ATOM 2526 O O . GLY A 1 328 ? -16.184 -6.196 -13.361 1.00 43.78 328 GLY A O 1
ATOM 2527 N N . PRO A 1 329 ? -15.670 -7.668 -11.753 1.00 38.34 329 PRO A N 1
ATOM 2528 C CA . PRO A 1 329 ? -15.921 -6.725 -10.662 1.00 38.34 329 PRO A CA 1
ATOM 2529 C C . PRO A 1 329 ? -15.018 -5.490 -10.791 1.00 38.34 329 PRO A C 1
ATOM 2531 O O . PRO A 1 329 ? -13.804 -5.634 -10.888 1.00 38.34 329 PRO A O 1
ATOM 2534 N N . ARG A 1 330 ? -15.619 -4.287 -10.773 1.00 40.84 330 ARG A N 1
ATOM 2535 C CA . ARG A 1 330 ? -14.946 -2.984 -10.957 1.00 40.84 330 ARG A CA 1
ATOM 2536 C C . ARG A 1 330 ? -13.618 -2.933 -10.195 1.00 40.84 330 ARG A C 1
ATOM 2538 O O . ARG A 1 330 ? -13.590 -2.910 -8.961 1.00 40.84 330 ARG A O 1
ATOM 2545 N N . TYR A 1 331 ? -12.522 -2.932 -10.943 1.00 44.19 331 TYR A N 1
ATOM 2546 C CA . TYR A 1 331 ? -11.182 -2.987 -10.385 1.00 44.19 331 TYR A CA 1
ATOM 2547 C C . TYR A 1 331 ? -10.747 -1.596 -9.929 1.00 44.19 331 TYR A C 1
ATOM 2549 O O . TYR A 1 331 ? -10.811 -0.625 -10.680 1.00 44.19 331 TYR A O 1
ATOM 2557 N N . ILE A 1 332 ? -10.270 -1.504 -8.690 1.00 49.00 332 ILE A N 1
ATOM 2558 C CA . ILE A 1 332 ? -9.591 -0.311 -8.193 1.00 49.00 332 ILE A CA 1
ATOM 2559 C C . ILE A 1 332 ? -8.202 -0.333 -8.838 1.00 49.00 332 ILE A C 1
ATOM 2561 O O . ILE A 1 332 ? -7.292 -0.929 -8.276 1.00 49.00 332 ILE A O 1
ATOM 2565 N N . LEU A 1 333 ? -8.023 0.233 -10.036 1.00 48.34 333 LEU A N 1
ATOM 2566 C CA . LEU A 1 333 ? -6.731 0.853 -10.329 1.00 48.34 333 LEU A CA 1
ATOM 2567 C C . LEU A 1 333 ? -6.886 2.358 -10.221 1.00 48.34 333 LEU A C 1
ATOM 2569 O O . LEU A 1 333 ? -7.389 3.017 -11.127 1.00 48.34 333 LEU A O 1
ATOM 2573 N N . SER A 1 334 ? -6.472 2.885 -9.075 1.00 54.59 334 SER A N 1
ATOM 2574 C CA . SER A 1 334 ? -6.373 4.322 -8.875 1.00 54.59 334 SER A CA 1
ATOM 2575 C C . SER A 1 334 ? -4.963 4.746 -9.262 1.00 54.59 334 SER A C 1
ATOM 2577 O O . SER A 1 334 ? -4.001 4.506 -8.531 1.00 54.59 334 SER A O 1
ATOM 2579 N N . LEU A 1 335 ? -4.828 5.337 -10.446 1.00 50.78 335 LEU A N 1
ATOM 2580 C CA . LEU A 1 335 ? -3.653 6.133 -10.776 1.00 50.78 335 LEU A CA 1
ATOM 2581 C C . LEU A 1 335 ? -3.851 7.479 -10.094 1.00 50.78 335 LEU A C 1
ATOM 2583 O O . LEU A 1 335 ? -4.653 8.297 -10.547 1.00 50.78 335 LEU A O 1
ATOM 2587 N N . ARG A 1 336 ? -3.167 7.689 -8.973 1.00 45.00 336 ARG A N 1
ATOM 2588 C CA . ARG A 1 336 ? -3.062 9.023 -8.392 1.00 45.00 336 ARG A CA 1
ATOM 2589 C C . ARG A 1 336 ? -1.722 9.609 -8.804 1.00 45.00 336 ARG A C 1
ATOM 2591 O O . ARG A 1 336 ? -0.674 9.061 -8.473 1.00 45.00 336 ARG A O 1
ATOM 2598 N N . CYS A 1 337 ? -1.762 10.774 -9.442 1.00 32.91 337 CYS A N 1
ATOM 2599 C CA . CYS A 1 337 ? -0.701 11.758 -9.271 1.00 32.91 337 CYS A CA 1
ATOM 2600 C C . CYS A 1 337 ? -0.762 12.208 -7.807 1.00 32.91 337 CYS A C 1
ATOM 2602 O O . CYS A 1 337 ? -1.440 13.175 -7.478 1.00 32.91 337 CYS A O 1
ATOM 2604 N N . THR A 1 338 ? -0.180 11.439 -6.890 1.00 34.81 338 THR A N 1
ATOM 2605 C CA . THR A 1 338 ? 0.062 11.943 -5.539 1.00 34.81 338 THR A CA 1
ATOM 2606 C C . THR A 1 338 ? 1.277 12.850 -5.624 1.00 34.81 338 THR A C 1
ATOM 2608 O O . THR A 1 338 ? 2.402 12.357 -5.624 1.00 34.81 338 THR A O 1
ATOM 2611 N N . THR A 1 339 ? 1.048 14.155 -5.733 1.00 30.58 339 THR A N 1
ATOM 2612 C CA . THR A 1 339 ? 2.040 15.160 -5.355 1.00 30.58 339 THR A CA 1
ATOM 2613 C C . THR A 1 339 ? 2.236 15.026 -3.846 1.00 30.58 339 THR A C 1
ATOM 2615 O O . THR A 1 339 ? 1.296 15.256 -3.083 1.00 30.58 339 THR A O 1
ATOM 2618 N N . ASN A 1 340 ? 3.408 14.565 -3.406 1.00 31.48 340 ASN A N 1
ATOM 2619 C CA . ASN A 1 340 ? 3.796 14.753 -2.010 1.00 31.48 340 ASN A CA 1
ATOM 2620 C C . ASN A 1 340 ? 4.018 16.260 -1.826 1.00 31.48 340 ASN A C 1
ATOM 2622 O O . ASN A 1 340 ? 4.891 16.813 -2.493 1.00 31.48 340 ASN A O 1
ATOM 2626 N N . MET A 1 341 ? 3.196 16.896 -0.989 1.00 26.62 341 MET A N 1
ATOM 2627 C CA . MET A 1 341 ? 3.554 18.155 -0.330 1.00 26.62 341 MET A CA 1
ATOM 2628 C C . MET A 1 341 ? 4.413 17.847 0.888 1.00 26.62 341 MET A C 1
ATOM 2630 O O . MET A 1 341 ? 4.095 16.842 1.571 1.00 26.62 341 MET A O 1
#